Protein AF-A0A962BRZ6-F1 (afdb_monomer)

Nearest PDB structures (foldseek):
  2z8z-assembly1_A  TM=4.823E-01  e=1.135E-03  Pseudomonas sp. MIS38
  5cxl-assembly2_B  TM=6.092E-01  e=7.611E-03  Bordetella pertussis Tohama I
  2zj7-assembly1_A  TM=5.134E-01  e=6.196E-03  Pseudomonas sp. MIS38
  2zj6-assembly1_A  TM=4.909E-01  e=6.867E-03  Pseudomonas sp. MIS38
  2ml1-assembly1_A  TM=5.377E-01  e=6.867E-03  Azotobacter vinelandii

Structure (mmCIF, N/CA/C/O backbone):
data_AF-A0A962BRZ6-F1
#
_entry.id   AF-A0A962BRZ6-F1
#
loop_
_atom_site.group_PDB
_atom_site.id
_atom_site.type_symbol
_atom_site.label_atom_id
_atom_site.label_alt_id
_atom_site.label_comp_id
_atom_site.label_asym_id
_atom_site.label_entity_id
_atom_site.label_seq_id
_atom_site.pdbx_PDB_ins_code
_atom_site.Cartn_x
_atom_site.Cartn_y
_atom_site.Cartn_z
_atom_site.occupancy
_atom_site.B_iso_or_equiv
_atom_site.auth_seq_id
_atom_site.auth_comp_id
_atom_site.auth_asym_id
_atom_site.auth_atom_id
_atom_site.pdbx_PDB_model_num
ATOM 1 N N . TRP A 1 1 ? -6.738 19.334 -62.757 1.00 37.03 1 TRP A N 1
ATOM 2 C CA . TRP A 1 1 ? -5.433 18.976 -62.185 1.00 37.03 1 TRP A CA 1
ATOM 3 C C . TRP A 1 1 ? -5.361 17.462 -62.214 1.00 37.03 1 TRP A C 1
ATOM 5 O O . TRP A 1 1 ? -6.095 16.833 -61.470 1.00 37.03 1 TRP A O 1
ATOM 15 N N . HIS A 1 2 ? -4.621 16.884 -63.163 1.00 38.66 2 HIS A N 1
ATOM 16 C CA . HIS A 1 2 ? -4.354 15.444 -63.160 1.00 38.66 2 HIS A CA 1
ATOM 17 C C . HIS A 1 2 ? -3.246 15.223 -62.131 1.00 38.66 2 HIS A C 1
ATOM 19 O O . HIS A 1 2 ? -2.104 15.585 -62.396 1.00 38.66 2 HIS A O 1
ATOM 25 N N . MET A 1 3 ? -3.592 14.730 -60.942 1.00 37.34 3 MET A N 1
ATOM 26 C CA . MET A 1 3 ? -2.583 14.156 -60.055 1.00 37.34 3 MET A CA 1
ATOM 27 C C . MET A 1 3 ? -2.082 12.890 -60.739 1.00 37.34 3 MET A C 1
ATOM 29 O O . MET A 1 3 ? -2.870 12.000 -61.057 1.00 37.34 3 MET A O 1
ATOM 33 N N . ASN A 1 4 ? -0.794 12.862 -61.060 1.00 41.12 4 ASN A N 1
ATOM 34 C CA . ASN A 1 4 ? -0.162 11.727 -61.702 1.00 41.12 4 ASN A CA 1
ATOM 35 C C . ASN A 1 4 ? 0.026 10.656 -60.622 1.00 41.12 4 ASN A C 1
ATOM 37 O O . ASN A 1 4 ? 1.022 10.648 -59.910 1.00 41.12 4 ASN A O 1
ATOM 41 N N . VAL A 1 5 ? -0.990 9.810 -60.446 1.00 43.97 5 VAL A N 1
ATOM 42 C CA . VAL A 1 5 ? -1.065 8.803 -59.370 1.00 43.97 5 VAL A CA 1
ATOM 43 C C . VAL A 1 5 ? 0.176 7.894 -59.356 1.00 43.97 5 VAL A C 1
ATOM 45 O O . VAL A 1 5 ? 0.598 7.443 -58.300 1.00 43.97 5 VAL A O 1
ATOM 48 N N . GLY A 1 6 ? 0.820 7.690 -60.512 1.00 47.75 6 GLY A N 1
ATOM 49 C CA . GLY A 1 6 ? 2.064 6.924 -60.622 1.00 47.75 6 GLY A CA 1
ATOM 50 C C . GLY A 1 6 ? 3.287 7.576 -59.964 1.00 47.75 6 GLY A C 1
ATOM 51 O O . GLY A 1 6 ? 4.123 6.853 -59.429 1.00 47.75 6 GLY A O 1
ATOM 52 N N . ASP A 1 7 ? 3.388 8.909 -59.948 1.00 49.47 7 ASP A N 1
ATOM 53 C CA . ASP A 1 7 ? 4.523 9.602 -59.316 1.00 49.47 7 ASP A CA 1
ATOM 54 C C . ASP A 1 7 ? 4.403 9.553 -57.783 1.00 49.47 7 ASP A C 1
ATOM 56 O O . ASP A 1 7 ? 5.404 9.392 -57.088 1.00 49.47 7 ASP A O 1
ATOM 60 N N . ASP A 1 8 ? 3.170 9.608 -57.269 1.00 51.34 8 ASP A N 1
ATOM 61 C CA . ASP A 1 8 ? 2.853 9.524 -55.836 1.00 51.34 8 ASP A CA 1
ATOM 62 C C . ASP A 1 8 ? 3.077 8.097 -55.298 1.00 51.34 8 ASP A C 1
ATOM 64 O O . ASP A 1 8 ? 3.731 7.902 -54.276 1.00 51.34 8 ASP A O 1
ATOM 68 N N . ILE A 1 9 ? 2.657 7.075 -56.058 1.00 51.34 9 ILE A N 1
ATOM 69 C CA . ILE A 1 9 ? 2.950 5.662 -55.753 1.00 51.34 9 ILE A CA 1
ATOM 70 C C . ILE A 1 9 ? 4.462 5.395 -55.783 1.00 51.34 9 ILE A C 1
ATOM 72 O O . ILE A 1 9 ? 4.989 4.707 -54.913 1.00 51.34 9 ILE A O 1
ATOM 76 N N . THR A 1 10 ? 5.187 5.957 -56.754 1.00 56.81 10 THR A N 1
ATOM 77 C CA . THR A 1 10 ? 6.644 5.765 -56.860 1.00 56.81 10 THR A CA 1
ATOM 78 C C . THR A 1 10 ? 7.391 6.433 -55.703 1.00 56.81 10 THR A C 1
ATOM 80 O O . THR A 1 10 ? 8.333 5.849 -55.161 1.00 56.81 10 THR A O 1
ATOM 83 N N . ALA A 1 11 ? 6.961 7.625 -55.279 1.00 54.16 11 ALA A N 1
ATOM 84 C CA . ALA A 1 11 ? 7.522 8.302 -54.112 1.00 54.16 11 ALA A CA 1
ATOM 85 C C . ALA A 1 11 ? 7.231 7.532 -52.812 1.00 54.16 11 ALA A C 1
ATOM 87 O O . ALA A 1 11 ? 8.120 7.378 -51.977 1.00 54.16 11 ALA A O 1
ATOM 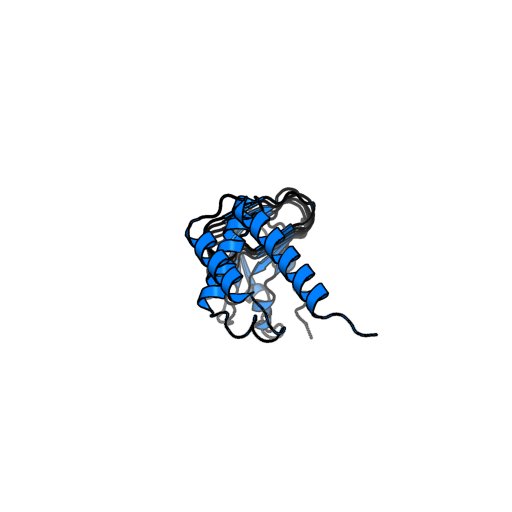88 N N . HIS A 1 12 ? 6.020 6.986 -52.671 1.00 52.78 12 HIS A N 1
ATOM 89 C CA . HIS A 1 12 ? 5.625 6.188 -51.511 1.00 52.78 12 HIS A CA 1
ATOM 90 C C . HIS A 1 12 ? 6.392 4.858 -51.428 1.00 52.78 12 HIS A C 1
ATOM 92 O O . HIS A 1 12 ? 6.906 4.505 -50.369 1.00 52.78 12 HIS A O 1
ATOM 98 N N . ASN A 1 13 ? 6.563 4.166 -52.558 1.00 51.00 13 ASN A N 1
ATOM 99 C CA . ASN A 1 13 ? 7.349 2.932 -52.630 1.00 51.00 13 ASN A CA 1
ATOM 100 C C . ASN A 1 13 ? 8.831 3.176 -52.314 1.00 51.00 13 ASN A C 1
ATOM 102 O O . ASN A 1 13 ? 9.466 2.344 -51.672 1.00 51.00 13 ASN A O 1
ATOM 106 N N . THR A 1 14 ? 9.369 4.334 -52.713 1.00 60.38 14 THR A N 1
ATOM 107 C CA . THR A 1 14 ? 10.727 4.753 -52.330 1.00 60.38 14 THR A CA 1
ATOM 108 C C . THR A 1 14 ? 10.831 4.968 -50.817 1.00 60.38 14 THR A C 1
ATOM 110 O O . THR A 1 14 ? 11.734 4.426 -50.196 1.00 60.38 14 THR A O 1
ATOM 113 N N . ALA A 1 15 ? 9.873 5.665 -50.196 1.00 52.97 15 ALA A N 1
ATOM 114 C CA . ALA A 1 15 ? 9.887 5.908 -48.749 1.00 52.97 15 ALA A CA 1
ATOM 115 C C . ALA A 1 15 ? 9.772 4.617 -47.914 1.00 52.97 15 ALA A C 1
ATOM 117 O O . ALA A 1 15 ? 10.415 4.492 -46.874 1.00 52.97 15 ALA A O 1
ATOM 118 N N . ILE A 1 16 ? 8.983 3.642 -48.379 1.00 52.91 16 ILE A N 1
ATOM 119 C CA . ILE A 1 16 ? 8.897 2.312 -47.757 1.00 52.91 16 ILE A CA 1
ATOM 120 C C . ILE A 1 16 ? 10.221 1.560 -47.922 1.00 52.91 16 ILE A C 1
ATOM 122 O O . ILE A 1 16 ? 10.700 0.966 -46.962 1.00 52.91 16 ILE A O 1
ATOM 126 N N . SER A 1 17 ? 10.835 1.607 -49.108 1.00 56.22 17 SER A N 1
ATOM 127 C CA . SER A 1 17 ? 12.150 1.000 -49.342 1.00 56.22 17 SER A CA 1
ATOM 128 C C . SER A 1 17 ? 13.214 1.582 -48.408 1.00 56.22 17 SER A C 1
ATOM 130 O O . SER A 1 17 ? 13.954 0.817 -47.796 1.00 56.22 17 SER A O 1
ATOM 132 N N . ASP A 1 18 ? 13.243 2.907 -48.241 1.00 56.78 18 ASP A N 1
ATOM 133 C CA . ASP A 1 18 ? 14.185 3.598 -47.355 1.00 56.78 18 ASP A CA 1
ATOM 134 C C . ASP A 1 18 ? 13.953 3.216 -45.879 1.00 56.78 18 ASP A C 1
ATOM 136 O O . ASP A 1 18 ? 14.902 2.974 -45.135 1.00 56.78 18 ASP A O 1
ATOM 140 N N . PHE A 1 19 ? 12.692 3.102 -45.443 1.00 53.06 19 PHE A N 1
ATOM 141 C CA . PHE A 1 19 ? 12.348 2.668 -44.082 1.00 53.06 19 PHE A CA 1
ATOM 142 C C . PHE A 1 19 ? 12.757 1.210 -43.810 1.00 53.06 19 PHE A C 1
ATOM 144 O O . PHE A 1 19 ? 13.306 0.901 -42.751 1.00 53.06 19 PHE A O 1
ATOM 151 N N . MET A 1 20 ? 12.554 0.317 -44.782 1.00 52.94 20 MET A N 1
ATOM 152 C CA . MET A 1 20 ? 12.958 -1.090 -44.681 1.00 52.94 20 MET A CA 1
ATOM 153 C C . MET A 1 20 ? 14.484 -1.257 -44.718 1.00 52.94 20 MET A C 1
ATOM 155 O O . MET A 1 20 ? 15.021 -2.119 -44.024 1.00 52.94 20 MET A O 1
ATOM 159 N N . GLU A 1 21 ? 15.198 -0.410 -45.465 1.00 59.88 21 GLU A N 1
ATOM 160 C CA . GLU A 1 21 ? 16.665 -0.374 -45.475 1.00 59.88 21 GLU A CA 1
ATOM 161 C C . GLU A 1 21 ? 17.219 0.027 -44.097 1.00 59.88 21 GLU A C 1
ATOM 163 O O . GLU A 1 21 ? 18.118 -0.639 -43.577 1.00 59.88 21 GLU A O 1
ATOM 168 N N . VAL A 1 22 ? 16.624 1.038 -43.451 1.00 55.00 22 VAL A N 1
ATOM 169 C CA . VAL A 1 22 ? 16.987 1.468 -42.086 1.00 55.00 22 VAL A CA 1
ATOM 170 C C . VAL A 1 22 ? 16.773 0.354 -41.055 1.00 55.00 22 VAL A C 1
ATOM 172 O O . VAL A 1 22 ? 17.623 0.158 -40.180 1.00 55.00 22 VAL A O 1
ATOM 175 N N . LEU A 1 23 ? 15.678 -0.402 -41.175 1.00 50.62 23 LEU A N 1
ATOM 176 C CA . LEU A 1 23 ? 15.401 -1.548 -40.305 1.00 50.62 23 LEU A CA 1
ATOM 177 C C . LEU A 1 23 ? 16.386 -2.700 -40.544 1.00 50.62 23 LEU A C 1
ATOM 179 O O . LEU A 1 23 ? 16.897 -3.259 -39.581 1.00 50.62 23 LEU A O 1
ATOM 183 N N . SER A 1 24 ? 16.736 -2.993 -41.801 1.00 52.44 24 SER A N 1
ATOM 184 C CA . SER A 1 24 ? 17.708 -4.044 -42.155 1.00 52.44 24 SER A CA 1
ATOM 185 C C . SER A 1 24 ? 19.155 -3.751 -41.724 1.00 52.44 24 SER A C 1
ATOM 187 O O . SER A 1 24 ? 19.978 -4.662 -41.654 1.00 52.44 24 SER A O 1
ATOM 189 N N . GLY A 1 25 ? 19.477 -2.478 -41.457 1.00 48.00 25 GLY A N 1
ATOM 190 C CA . GLY A 1 25 ? 20.792 -2.028 -40.992 1.00 48.00 25 GLY A CA 1
ATOM 191 C C . GLY A 1 25 ? 21.006 -2.134 -39.477 1.00 48.00 25 GLY A C 1
ATOM 192 O O . GLY A 1 25 ? 22.148 -2.039 -39.024 1.00 48.00 25 GLY A O 1
ATOM 193 N N . HIS A 1 26 ? 19.938 -2.339 -38.702 1.00 49.69 26 HIS A N 1
ATOM 194 C CA . HIS A 1 26 ? 20.021 -2.753 -37.298 1.00 49.69 26 HIS A CA 1
ATOM 195 C C . HIS A 1 26 ? 20.145 -4.284 -37.255 1.00 49.69 26 HIS A C 1
ATOM 197 O O . HIS A 1 26 ? 19.789 -4.941 -38.225 1.00 49.69 26 HIS A O 1
ATOM 203 N N . VAL A 1 27 ? 20.730 -4.887 -36.215 1.00 45.88 27 VAL A N 1
ATOM 204 C CA . VAL A 1 27 ? 20.988 -6.344 -36.199 1.00 45.88 27 VAL A CA 1
ATOM 205 C C . VAL A 1 27 ? 19.660 -7.102 -36.100 1.00 45.88 27 VAL A C 1
ATOM 207 O O . VAL A 1 27 ? 19.165 -7.390 -35.018 1.00 45.88 27 VAL A O 1
ATOM 210 N N . VAL A 1 28 ? 19.071 -7.394 -37.256 1.00 48.22 28 VAL A N 1
ATOM 211 C CA . VAL A 1 28 ? 17.798 -8.097 -37.400 1.00 48.22 28 VAL A CA 1
ATOM 212 C C . VAL A 1 28 ? 18.037 -9.599 -37.239 1.00 48.22 28 VAL A C 1
ATOM 214 O O . VAL A 1 28 ? 18.911 -10.170 -37.894 1.00 48.22 28 VAL A O 1
ATOM 217 N N . THR A 1 29 ? 17.271 -10.265 -36.376 1.00 55.72 29 THR A N 1
ATOM 218 C CA . THR A 1 29 ? 17.279 -11.733 -36.280 1.00 55.72 29 THR A CA 1
ATOM 219 C C . THR A 1 29 ? 16.656 -12.357 -37.539 1.00 55.72 29 THR A C 1
ATOM 221 O O . THR A 1 29 ? 15.829 -11.736 -38.207 1.00 55.72 29 THR A O 1
ATOM 224 N N . GLU A 1 30 ? 17.005 -13.605 -37.875 1.00 50.81 30 GLU A N 1
ATOM 225 C CA . GLU A 1 30 ? 16.501 -14.282 -39.092 1.00 50.81 30 GLU A CA 1
ATOM 226 C C . GLU A 1 30 ? 14.955 -14.341 -39.168 1.00 50.81 30 GLU A C 1
ATOM 228 O O . GLU A 1 30 ? 14.380 -14.369 -40.257 1.00 50.81 30 GLU A O 1
ATOM 233 N N . ALA A 1 31 ? 14.264 -14.319 -38.021 1.00 44.78 31 ALA A N 1
ATOM 234 C CA . ALA A 1 31 ? 12.801 -14.327 -37.939 1.00 44.78 31 ALA A CA 1
ATOM 235 C C . ALA A 1 31 ? 12.167 -12.965 -38.281 1.00 44.78 31 ALA A C 1
ATOM 237 O O . ALA A 1 31 ? 11.118 -12.910 -38.934 1.00 44.78 31 ALA A O 1
ATOM 238 N N . LEU A 1 32 ? 12.816 -11.867 -37.882 1.00 51.44 32 LEU A N 1
ATOM 239 C CA . LEU A 1 32 ? 12.379 -10.517 -38.225 1.00 51.44 32 LEU A CA 1
ATOM 240 C C . LEU A 1 32 ? 12.722 -10.196 -39.693 1.00 51.44 32 LEU A C 1
ATOM 242 O O . LEU A 1 32 ? 11.898 -9.595 -40.375 1.00 51.44 32 LEU A O 1
ATOM 246 N N . ASP A 1 33 ? 13.830 -10.716 -40.237 1.00 58.28 33 ASP A N 1
ATOM 247 C CA . ASP A 1 33 ? 14.151 -10.620 -41.674 1.00 58.28 33 ASP A CA 1
ATOM 248 C C . ASP A 1 33 ? 13.093 -11.327 -42.546 1.00 58.28 33 ASP A C 1
ATOM 250 O O . ASP A 1 33 ? 12.572 -10.748 -43.499 1.00 58.28 33 ASP A O 1
ATOM 254 N N . ALA A 1 34 ? 12.664 -12.538 -42.174 1.00 55.94 34 ALA A N 1
ATOM 255 C CA . ALA A 1 34 ? 11.596 -13.246 -42.886 1.00 55.94 34 ALA A CA 1
ATOM 256 C C . ALA A 1 34 ? 10.240 -12.513 -42.813 1.00 55.94 34 ALA A C 1
ATOM 258 O O . ALA A 1 34 ? 9.496 -12.459 -43.799 1.00 55.94 34 ALA A O 1
ATOM 259 N N . SER A 1 35 ? 9.929 -11.914 -41.661 1.00 52.47 35 SER A N 1
ATOM 260 C CA . SER A 1 35 ? 8.697 -11.144 -41.454 1.00 52.47 35 SER A CA 1
ATOM 261 C C . SER A 1 35 ? 8.712 -9.839 -42.257 1.00 52.47 35 SER A C 1
ATOM 263 O O . SER A 1 35 ? 7.741 -9.542 -42.954 1.00 52.47 35 SER A O 1
ATOM 265 N N . LEU A 1 36 ? 9.838 -9.120 -42.275 1.00 55.75 36 LEU A N 1
ATOM 266 C CA . LEU A 1 36 ? 10.053 -7.916 -43.083 1.00 55.75 36 LEU A CA 1
ATOM 267 C C . LEU A 1 36 ? 10.023 -8.218 -44.589 1.00 55.75 36 LEU A C 1
ATOM 269 O O . LEU A 1 36 ? 9.425 -7.464 -45.358 1.00 55.75 36 LEU A O 1
ATOM 273 N N . GLN A 1 37 ? 10.591 -9.346 -45.023 1.00 60.69 37 GLN A N 1
ATOM 274 C CA . GLN A 1 37 ? 10.491 -9.811 -46.410 1.00 60.69 37 GLN A CA 1
ATOM 275 C C . GLN A 1 37 ? 9.044 -10.145 -46.797 1.00 60.69 37 GLN A C 1
ATOM 277 O O . GLN A 1 37 ? 8.612 -9.824 -47.903 1.00 60.69 37 GLN A O 1
ATOM 282 N N . SER A 1 38 ? 8.263 -10.730 -45.885 1.00 55.50 38 SER A N 1
ATOM 283 C CA . SER A 1 38 ? 6.836 -10.980 -46.122 1.00 55.50 38 SER A CA 1
ATOM 284 C C . SER A 1 38 ? 6.024 -9.679 -46.212 1.00 55.50 38 SER A C 1
ATOM 286 O O . SER A 1 38 ? 5.134 -9.561 -47.058 1.00 55.50 38 SER A O 1
ATOM 288 N N . LEU A 1 39 ? 6.392 -8.673 -45.411 1.00 50.59 39 LEU A N 1
ATOM 289 C CA . LEU A 1 39 ? 5.780 -7.346 -45.406 1.00 50.59 39 LEU A CA 1
ATOM 290 C C . LEU A 1 39 ? 6.105 -6.569 -46.694 1.00 50.59 39 LEU A C 1
ATOM 292 O O . LEU A 1 39 ? 5.224 -5.925 -47.263 1.00 50.59 39 LEU A O 1
ATOM 296 N N . SER A 1 40 ? 7.340 -6.681 -47.202 1.00 53.78 40 SER A N 1
ATOM 297 C CA . SER A 1 40 ? 7.757 -6.058 -48.470 1.00 53.78 40 SER A CA 1
ATOM 298 C C . SER A 1 40 ? 7.108 -6.716 -49.692 1.00 53.78 40 SER A C 1
ATOM 300 O O . SER A 1 40 ? 6.781 -6.046 -50.670 1.00 53.78 40 SER A O 1
ATOM 302 N N . MET A 1 41 ? 6.849 -8.026 -49.633 1.00 54.22 41 MET A N 1
ATOM 303 C CA . MET A 1 41 ? 6.089 -8.724 -50.671 1.00 54.22 41 MET A CA 1
ATOM 304 C C . MET A 1 41 ? 4.609 -8.331 -50.675 1.00 54.22 41 MET A C 1
ATOM 306 O O . MET A 1 41 ? 3.997 -8.297 -51.744 1.00 54.22 41 MET A O 1
ATOM 310 N N . ALA A 1 42 ? 4.044 -8.013 -49.507 1.00 48.94 42 ALA A N 1
ATOM 311 C CA . ALA A 1 42 ? 2.666 -7.555 -49.375 1.00 48.94 42 ALA A CA 1
ATOM 312 C C . ALA A 1 42 ? 2.467 -6.096 -49.828 1.00 48.94 42 ALA A C 1
ATOM 314 O O . ALA A 1 42 ? 1.370 -5.760 -50.255 1.00 48.94 42 ALA A O 1
ATOM 315 N N . SER A 1 43 ? 3.495 -5.238 -49.789 1.00 46.88 43 SER A N 1
ATOM 316 C CA . SER A 1 43 ? 3.386 -3.790 -50.052 1.00 46.88 43 SER A CA 1
ATOM 317 C C . SER A 1 43 ? 3.538 -3.353 -51.520 1.00 46.88 43 SER A C 1
ATOM 319 O O . SER A 1 43 ? 3.454 -2.160 -51.816 1.00 46.88 43 SER A O 1
ATOM 321 N N . ASN A 1 44 ? 3.661 -4.284 -52.474 1.00 47.75 44 ASN A N 1
ATOM 322 C CA . ASN A 1 44 ? 3.588 -3.981 -53.911 1.00 47.75 44 ASN A CA 1
ATOM 323 C C . ASN A 1 44 ? 2.140 -3.645 -54.324 1.00 47.75 44 ASN A C 1
ATOM 325 O O . ASN A 1 44 ? 1.389 -4.512 -54.772 1.00 47.75 44 ASN A O 1
ATOM 329 N N . PHE A 1 45 ? 1.734 -2.387 -54.143 1.00 50.88 45 PHE A N 1
ATOM 330 C CA . PHE A 1 45 ? 0.335 -1.964 -54.216 1.00 50.88 45 PHE A CA 1
ATOM 331 C C . PHE A 1 45 ? -0.113 -1.372 -55.558 1.00 50.88 45 PHE A C 1
ATOM 333 O O . PHE A 1 45 ? 0.349 -0.309 -55.969 1.00 50.88 45 PHE A O 1
ATOM 340 N N . GLU A 1 46 ? -1.150 -1.973 -56.151 1.00 50.03 46 GLU A N 1
ATOM 341 C CA . GLU A 1 46 ? -2.230 -1.218 -56.797 1.00 50.03 46 GLU A CA 1
ATOM 342 C C . GLU A 1 46 ? -3.372 -1.033 -55.776 1.00 50.03 46 GLU A C 1
ATOM 344 O O . GLU A 1 46 ? -4.171 -1.939 -55.564 1.00 50.03 46 GLU A O 1
ATOM 349 N N . GLY A 1 47 ? -3.468 0.154 -55.159 1.00 44.03 47 GLY A N 1
ATOM 350 C CA . GLY A 1 47 ? -4.674 0.631 -54.458 1.00 44.03 47 GLY A CA 1
ATOM 351 C C . GLY A 1 47 ? -4.779 0.295 -52.963 1.00 44.03 47 GLY A C 1
ATOM 352 O O . GLY A 1 47 ? -4.855 -0.863 -52.593 1.00 44.03 47 GLY A O 1
ATOM 353 N N . ILE A 1 48 ? -4.844 1.344 -52.131 1.00 45.31 48 ILE A N 1
ATOM 354 C CA . ILE A 1 48 ? -4.772 1.471 -50.648 1.00 45.31 48 ILE A CA 1
ATOM 355 C C . ILE A 1 48 ? -5.585 0.458 -49.789 1.00 45.31 48 ILE A C 1
ATOM 357 O O . ILE A 1 48 ? -5.438 0.430 -48.572 1.00 45.31 48 ILE A O 1
ATOM 361 N N . ASP A 1 49 ? -6.386 -0.429 -50.375 1.00 44.97 49 ASP A N 1
ATOM 362 C CA . ASP A 1 49 ? -7.416 -1.214 -49.673 1.00 44.97 49 ASP A CA 1
ATOM 363 C C . ASP A 1 49 ? -7.000 -2.641 -49.236 1.00 44.97 49 ASP A C 1
ATOM 365 O O . ASP A 1 49 ? -7.827 -3.404 -48.750 1.00 44.97 49 ASP A O 1
ATOM 369 N N . ALA A 1 50 ? -5.733 -3.044 -49.396 1.00 43.00 50 ALA A N 1
ATOM 370 C CA . ALA A 1 50 ? -5.298 -4.434 -49.169 1.00 43.00 50 ALA A CA 1
ATOM 371 C C . ALA A 1 50 ? -4.294 -4.660 -48.007 1.00 43.00 50 ALA A C 1
ATOM 373 O O . ALA A 1 50 ? -3.915 -5.805 -47.769 1.00 43.00 50 ALA A O 1
ATOM 374 N N . ILE A 1 51 ? -3.825 -3.622 -47.290 1.00 48.59 51 ILE A N 1
ATOM 375 C CA . ILE A 1 51 ? -2.768 -3.800 -46.260 1.00 48.59 51 ILE A CA 1
ATOM 376 C C . ILE A 1 51 ? -3.321 -4.151 -44.877 1.00 48.59 51 ILE A C 1
ATOM 378 O O . ILE A 1 51 ? -2.590 -4.696 -44.062 1.00 48.59 51 ILE A O 1
ATOM 382 N N . ILE A 1 52 ? -4.613 -3.952 -44.607 1.00 47.97 52 ILE A N 1
ATOM 383 C CA . ILE A 1 52 ? -5.156 -4.208 -43.259 1.00 47.97 52 ILE A CA 1
ATOM 384 C C . ILE A 1 52 ? -6.007 -5.493 -43.200 1.00 47.97 52 ILE A C 1
ATOM 386 O O . ILE A 1 52 ? -6.235 -6.030 -42.122 1.00 47.97 52 ILE A O 1
ATOM 390 N N . SER A 1 53 ? -6.424 -6.073 -44.335 1.00 43.62 53 SER A N 1
ATOM 391 C CA . SER A 1 53 ? -7.320 -7.246 -44.333 1.00 43.62 53 SER A CA 1
ATOM 392 C C . SER A 1 53 ? -6.627 -8.610 -44.197 1.00 43.62 53 SER A C 1
ATOM 394 O O . SER A 1 53 ? -7.322 -9.611 -44.048 1.00 43.62 53 SER A O 1
ATOM 396 N N . ASN A 1 54 ? -5.293 -8.675 -44.297 1.00 49.06 54 ASN A N 1
ATOM 397 C CA . ASN A 1 54 ? -4.527 -9.932 -44.342 1.00 49.06 54 ASN A CA 1
ATOM 398 C C . ASN A 1 54 ? -3.485 -10.076 -43.225 1.00 49.06 54 ASN A C 1
ATOM 400 O O . ASN A 1 54 ? -2.710 -11.030 -43.254 1.00 49.06 54 ASN A O 1
ATOM 404 N N . ILE A 1 55 ? -3.450 -9.163 -42.250 1.00 52.12 55 ILE A N 1
ATOM 405 C CA . ILE A 1 55 ? -2.612 -9.367 -41.069 1.00 52.12 55 ILE A CA 1
ATOM 406 C C . ILE A 1 55 ? -3.360 -10.338 -40.156 1.00 52.12 55 ILE A C 1
ATOM 408 O O . ILE A 1 55 ? -4.378 -9.999 -39.555 1.00 52.12 55 ILE A O 1
ATOM 412 N N . SER A 1 56 ? -2.900 -11.587 -40.122 1.00 57.25 56 SER A N 1
ATOM 413 C CA . SER A 1 56 ? -3.417 -12.577 -39.177 1.00 57.25 56 SER A CA 1
ATOM 414 C C . SER A 1 56 ? -3.060 -12.174 -37.746 1.00 57.25 56 SER A C 1
ATOM 416 O O . SER A 1 56 ? -2.064 -11.490 -37.522 1.00 57.25 56 SER A O 1
ATOM 418 N N . THR A 1 57 ? -3.836 -12.631 -36.764 1.00 53.16 57 THR A N 1
ATOM 419 C CA . THR A 1 57 ? -3.534 -12.413 -35.339 1.00 53.16 57 THR A CA 1
ATOM 420 C C . THR A 1 57 ? -2.103 -12.828 -34.993 1.00 53.16 57 THR A C 1
ATOM 422 O O . THR A 1 57 ? -1.387 -12.059 -34.379 1.00 53.16 57 THR A O 1
ATOM 425 N N . VAL A 1 58 ? -1.617 -13.940 -35.552 1.00 49.25 58 VAL A N 1
ATOM 426 C CA . VAL A 1 58 ? -0.230 -14.412 -35.383 1.00 49.25 58 VAL A CA 1
ATOM 427 C C . VAL A 1 58 ? 0.814 -13.406 -35.890 1.00 49.25 58 VAL A C 1
ATOM 429 O O . VAL A 1 58 ? 1.892 -13.291 -35.319 1.00 49.25 58 VAL A O 1
ATOM 432 N N . GLN A 1 59 ? 0.520 -12.675 -36.970 1.00 51.19 59 GLN A N 1
ATOM 433 C CA . GLN A 1 59 ? 1.419 -11.643 -37.499 1.00 51.19 59 GLN A CA 1
ATOM 434 C C . GLN A 1 59 ? 1.370 -10.357 -36.667 1.00 51.19 59 GLN A C 1
ATOM 436 O O . GLN A 1 59 ? 2.393 -9.688 -36.559 1.00 51.19 59 GLN A O 1
ATOM 441 N N . MET A 1 60 ? 0.221 -10.029 -36.066 1.00 53.09 60 MET A N 1
ATOM 442 C CA . MET A 1 60 ? 0.117 -8.938 -35.089 1.00 53.09 60 MET A CA 1
ATOM 443 C C . MET A 1 60 ? 0.872 -9.271 -33.799 1.00 53.09 60 MET A C 1
ATOM 445 O O . MET A 1 60 ? 1.629 -8.434 -33.322 1.00 53.09 60 MET A O 1
ATOM 449 N N . ASP A 1 61 ? 0.732 -10.497 -33.291 1.00 53.25 61 ASP A N 1
ATOM 450 C CA . ASP A 1 61 ? 1.419 -10.964 -32.082 1.00 53.25 61 ASP A CA 1
ATOM 451 C C . ASP A 1 61 ? 2.942 -10.968 -32.290 1.00 53.25 61 ASP A C 1
ATOM 453 O O . ASP A 1 61 ? 3.696 -10.488 -31.449 1.00 53.25 61 ASP A O 1
ATOM 457 N N . ALA A 1 62 ? 3.404 -11.427 -33.460 1.00 54.12 62 ALA A N 1
ATOM 458 C CA . ALA A 1 62 ? 4.820 -11.389 -33.819 1.00 54.12 62 ALA A CA 1
ATOM 459 C C . ALA A 1 62 ? 5.359 -9.953 -33.939 1.00 54.12 62 ALA A C 1
ATOM 461 O O . ALA A 1 62 ? 6.472 -9.688 -33.494 1.00 54.12 62 ALA A O 1
ATOM 462 N N . LEU A 1 63 ? 4.578 -9.025 -34.509 1.00 56.22 63 LEU A N 1
ATOM 463 C CA . LEU A 1 63 ? 4.938 -7.604 -34.578 1.00 56.22 63 LEU A CA 1
ATOM 464 C C . LEU A 1 63 ? 5.014 -6.969 -33.182 1.00 56.22 63 LEU A C 1
ATOM 466 O O . LEU A 1 63 ? 5.955 -6.217 -32.930 1.00 56.22 63 LEU A O 1
ATOM 470 N N . SER A 1 64 ? 4.081 -7.297 -32.282 1.00 58.25 64 SER A N 1
ATOM 471 C CA . SER A 1 64 ? 4.093 -6.835 -30.885 1.00 58.25 64 SER A CA 1
ATOM 472 C C . SER A 1 64 ? 5.358 -7.300 -30.170 1.00 58.25 64 SER A C 1
ATOM 474 O O . SER A 1 64 ? 6.139 -6.469 -29.713 1.00 58.25 64 SER A O 1
ATOM 476 N N . LEU A 1 65 ? 5.635 -8.606 -30.222 1.00 58.78 65 LEU A N 1
ATOM 477 C CA . LEU A 1 65 ? 6.802 -9.215 -29.586 1.00 58.78 65 LEU A CA 1
ATOM 478 C C . LEU A 1 65 ? 8.120 -8.633 -30.125 1.00 58.78 65 LEU A C 1
ATOM 480 O O . LEU A 1 65 ? 9.024 -8.300 -29.368 1.00 58.78 65 LEU A O 1
ATOM 484 N N . THR A 1 66 ? 8.219 -8.417 -31.443 1.00 61.62 66 THR A N 1
ATOM 485 C CA . THR A 1 66 ? 9.414 -7.780 -32.029 1.00 61.62 66 THR A CA 1
ATOM 486 C C . THR A 1 66 ? 9.551 -6.303 -31.669 1.00 61.62 66 THR A C 1
ATOM 488 O O . THR A 1 66 ? 10.667 -5.798 -31.616 1.00 61.62 66 THR A O 1
ATOM 491 N N . THR A 1 67 ? 8.447 -5.599 -31.416 1.00 57.25 67 THR A N 1
ATOM 492 C CA . THR A 1 67 ? 8.490 -4.192 -30.998 1.00 57.25 67 THR A CA 1
ATOM 493 C C . THR A 1 67 ? 8.965 -4.079 -29.552 1.00 57.25 67 THR A C 1
ATOM 495 O O . THR A 1 67 ? 9.777 -3.206 -29.255 1.00 57.25 67 THR A O 1
ATOM 498 N N . GLU A 1 68 ? 8.525 -4.987 -28.680 1.00 58.41 68 GLU A N 1
ATOM 499 C CA . GLU A 1 68 ? 9.001 -5.103 -27.298 1.00 58.41 68 GLU A CA 1
ATOM 500 C C . GLU A 1 68 ? 10.501 -5.415 -27.248 1.00 58.41 68 GLU A C 1
ATOM 502 O O . GLU A 1 68 ? 11.254 -4.671 -26.619 1.00 58.41 68 GLU A O 1
ATOM 507 N N . ASP A 1 69 ? 10.959 -6.414 -28.011 1.00 60.78 69 ASP A N 1
ATOM 508 C CA . ASP A 1 69 ? 12.382 -6.762 -28.120 1.00 60.78 69 ASP A CA 1
ATOM 509 C C . ASP A 1 69 ? 13.230 -5.583 -28.638 1.00 60.78 69 ASP A C 1
ATOM 511 O O . ASP A 1 69 ? 14.315 -5.302 -28.124 1.00 60.78 69 ASP A O 1
ATOM 515 N N . MET A 1 70 ? 12.737 -4.859 -29.652 1.00 56.16 70 MET A N 1
ATOM 516 C CA . MET A 1 70 ? 13.426 -3.692 -30.216 1.00 56.16 70 MET A CA 1
ATOM 517 C C . MET A 1 70 ? 13.489 -2.512 -29.240 1.00 56.16 70 MET A C 1
ATOM 519 O O . MET A 1 70 ? 14.466 -1.760 -29.252 1.00 56.16 70 MET A O 1
ATOM 523 N N . LEU A 1 71 ? 12.462 -2.320 -28.412 1.00 57.44 71 LEU A N 1
ATOM 524 C CA . LEU A 1 71 ? 12.427 -1.265 -27.401 1.00 57.44 71 LEU A CA 1
ATOM 525 C C . LEU A 1 71 ? 13.326 -1.618 -26.208 1.00 57.44 71 LEU A C 1
ATOM 527 O O . LEU A 1 71 ? 14.101 -0.763 -25.772 1.00 57.44 71 LEU A O 1
ATOM 531 N N . ALA A 1 72 ? 13.332 -2.882 -25.781 1.00 55.59 72 ALA A N 1
ATOM 532 C CA . ALA A 1 72 ? 14.255 -3.392 -24.773 1.00 55.59 72 ALA A CA 1
ATOM 533 C C . ALA A 1 72 ? 15.729 -3.241 -25.209 1.00 55.59 72 ALA A C 1
ATOM 535 O O . ALA A 1 72 ? 16.544 -2.728 -24.439 1.00 55.59 72 ALA A O 1
ATOM 536 N N . ASP A 1 73 ? 16.074 -3.589 -26.457 1.00 55.19 73 ASP A N 1
ATOM 537 C CA . ASP A 1 73 ? 17.434 -3.415 -27.009 1.00 55.19 73 ASP A CA 1
ATOM 538 C C . ASP A 1 73 ? 17.815 -1.929 -27.173 1.00 55.19 73 ASP A C 1
ATOM 540 O O . ASP A 1 73 ? 18.966 -1.536 -26.965 1.00 55.19 73 ASP A O 1
ATOM 544 N N . ALA A 1 74 ? 16.832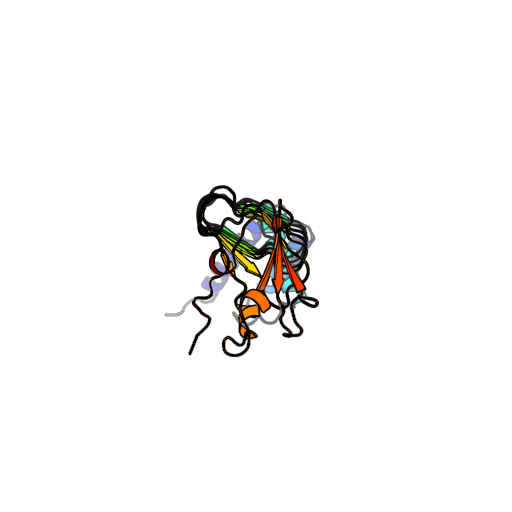 -1.063 -27.448 1.00 43.97 74 ALA A N 1
ATOM 545 C CA . ALA A 1 74 ? 17.003 0.391 -27.450 1.00 43.97 74 ALA A CA 1
ATOM 546 C C . ALA A 1 74 ? 17.157 1.002 -26.040 1.00 43.97 74 ALA A C 1
ATOM 548 O O . ALA A 1 74 ? 17.340 2.217 -25.915 1.00 43.97 74 ALA A O 1
ATOM 549 N N . GLY A 1 75 ? 17.090 0.191 -24.977 1.00 41.22 75 GLY A N 1
ATOM 550 C CA . GLY A 1 75 ? 17.154 0.644 -23.587 1.00 41.22 75 GLY A CA 1
ATOM 551 C C . GLY A 1 75 ? 15.886 1.360 -23.115 1.00 41.22 75 GLY A C 1
ATOM 552 O O . GLY A 1 75 ? 15.898 1.992 -22.057 1.00 41.22 75 GLY A O 1
ATOM 553 N N . VAL A 1 76 ? 14.797 1.276 -23.885 1.00 57.56 76 VAL A N 1
ATOM 554 C CA . VAL A 1 76 ? 13.454 1.641 -23.438 1.00 57.56 76 VAL A CA 1
ATOM 555 C C . VAL A 1 76 ? 12.955 0.458 -22.625 1.00 57.56 76 VAL A C 1
ATOM 557 O O . VAL A 1 76 ? 12.527 -0.552 -23.175 1.00 57.56 76 VAL A O 1
ATOM 560 N N . ARG A 1 77 ? 13.081 0.550 -21.302 1.00 63.78 77 ARG A N 1
ATOM 561 C CA . ARG A 1 77 ? 12.634 -0.530 -20.430 1.00 63.78 77 ARG A CA 1
ATOM 562 C C . ARG A 1 77 ? 11.108 -0.604 -20.453 1.00 63.78 77 ARG A C 1
ATOM 564 O O . ARG A 1 77 ? 10.444 0.353 -20.058 1.00 63.78 77 ARG A O 1
ATOM 571 N N . ILE A 1 78 ? 10.601 -1.725 -20.946 1.00 72.56 78 ILE A N 1
ATOM 572 C CA . ILE A 1 78 ? 9.192 -2.108 -20.948 1.00 72.56 78 ILE A CA 1
ATOM 573 C C . ILE A 1 78 ? 9.024 -3.123 -19.826 1.00 72.56 78 ILE A C 1
ATOM 575 O O . ILE A 1 78 ? 9.847 -4.028 -19.731 1.00 72.56 78 ILE A O 1
ATOM 579 N N . MET A 1 79 ? 8.016 -2.923 -18.984 1.00 83.88 79 MET A N 1
ATOM 580 C CA . MET A 1 79 ? 7.610 -3.921 -17.995 1.00 83.88 79 MET A CA 1
ATOM 581 C C . MET A 1 79 ? 6.845 -5.039 -18.711 1.00 83.88 79 MET A C 1
ATOM 583 O O . MET A 1 79 ? 6.141 -4.771 -19.689 1.00 83.88 79 MET A O 1
ATOM 587 N N . THR A 1 80 ? 7.025 -6.273 -18.271 1.00 86.62 80 THR A N 1
ATOM 588 C CA . THR A 1 80 ? 6.569 -7.506 -18.916 1.00 86.62 80 THR A CA 1
ATOM 589 C C . THR A 1 80 ? 5.823 -8.383 -17.913 1.00 86.62 80 THR A C 1
ATOM 591 O O . THR A 1 80 ? 5.779 -8.076 -16.736 1.00 86.62 80 THR A O 1
ATOM 594 N N . ASP A 1 81 ? 5.255 -9.509 -18.350 1.00 90.81 81 ASP A N 1
ATOM 595 C CA . ASP A 1 81 ? 4.635 -10.483 -17.430 1.00 90.81 81 ASP A CA 1
ATOM 596 C C . ASP A 1 81 ? 5.677 -11.340 -16.660 1.00 90.81 81 ASP A C 1
ATOM 598 O O . ASP A 1 81 ? 5.378 -12.450 -16.209 1.00 90.81 81 ASP A O 1
ATOM 602 N N . GLY A 1 82 ? 6.939 -10.913 -16.600 1.00 89.25 82 GLY A N 1
ATOM 603 C CA . GLY A 1 82 ? 7.993 -11.603 -15.867 1.00 89.25 82 GLY A CA 1
ATOM 604 C C . GLY A 1 82 ? 8.865 -10.627 -15.091 1.00 89.25 82 GLY A C 1
ATOM 605 O O . GLY A 1 82 ? 8.878 -9.445 -15.371 1.00 89.25 82 GLY A O 1
ATOM 606 N N . ASN A 1 83 ? 9.665 -11.159 -14.165 1.00 91.19 83 ASN A N 1
ATOM 607 C CA . ASN A 1 83 ? 10.429 -10.356 -13.210 1.00 91.19 83 ASN A CA 1
ATOM 608 C C . ASN A 1 83 ? 11.301 -9.269 -13.862 1.00 91.19 83 ASN A C 1
ATOM 610 O O . ASN A 1 83 ? 12.317 -9.565 -14.510 1.00 91.19 83 ASN A O 1
ATOM 614 N N . ASP A 1 84 ? 10.983 -8.025 -13.548 1.00 87.06 84 ASP A N 1
ATOM 615 C CA . ASP A 1 84 ? 11.595 -6.831 -14.087 1.00 87.06 84 ASP A CA 1
ATOM 616 C C . ASP A 1 84 ? 12.289 -5.981 -13.016 1.00 87.06 84 ASP A C 1
ATOM 618 O O . ASP A 1 84 ? 12.074 -6.067 -11.807 1.00 87.06 84 ASP A O 1
ATOM 622 N N . TYR A 1 85 ? 13.205 -5.126 -13.475 1.00 87.50 85 TYR A N 1
ATOM 623 C CA . TYR A 1 85 ? 13.888 -4.161 -12.616 1.00 87.50 85 TYR A CA 1
ATOM 624 C C . TYR A 1 85 ? 13.664 -2.754 -13.136 1.00 87.50 85 TYR A C 1
ATOM 626 O O . TYR A 1 85 ? 14.301 -2.362 -14.119 1.00 87.50 85 TYR A O 1
ATOM 634 N N . ALA A 1 86 ? 12.838 -1.972 -12.441 1.00 86.94 86 ALA A N 1
ATOM 635 C CA . ALA A 1 86 ? 12.544 -0.584 -12.735 1.00 86.94 86 ALA A CA 1
ATOM 636 C C . ALA A 1 86 ? 13.309 0.455 -11.886 1.00 86.94 86 ALA A C 1
ATOM 638 O O . ALA A 1 86 ? 13.656 0.252 -10.735 1.00 86.94 86 ALA A O 1
ATOM 639 N N . TYR A 1 87 ? 13.609 1.598 -12.499 1.00 84.38 87 TYR A N 1
ATOM 640 C CA . TYR A 1 87 ? 14.220 2.801 -11.935 1.00 84.38 87 TYR A CA 1
ATOM 641 C C . TYR A 1 87 ? 13.737 4.011 -12.740 1.00 84.38 87 TYR A C 1
ATOM 643 O O . TYR A 1 87 ? 14.043 4.093 -13.939 1.00 84.38 87 TYR A O 1
ATOM 651 N N . SER A 1 88 ? 13.001 4.921 -12.104 1.00 81.50 88 SER A N 1
ATOM 652 C CA . SER A 1 88 ? 12.583 6.192 -12.699 1.00 81.50 88 SER A CA 1
ATOM 653 C C . SER A 1 88 ? 13.722 7.214 -12.667 1.00 81.50 88 SER A C 1
ATOM 655 O O . SER A 1 88 ? 14.422 7.388 -11.668 1.00 81.50 88 SER A O 1
ATOM 657 N N . THR A 1 89 ? 13.923 7.935 -13.770 1.00 73.12 89 THR A N 1
ATOM 658 C CA . THR A 1 89 ? 14.899 9.039 -13.847 1.00 73.12 89 THR A CA 1
ATOM 659 C C . THR A 1 89 ? 14.246 10.424 -13.839 1.00 73.12 89 THR A C 1
ATOM 661 O O . THR A 1 89 ? 14.964 11.420 -13.929 1.00 73.12 89 THR A O 1
ATOM 664 N N . GLY A 1 90 ? 12.912 10.490 -13.821 1.00 69.00 90 GLY A N 1
ATOM 665 C CA . GLY A 1 90 ? 12.132 11.732 -13.829 1.00 69.00 90 GLY A CA 1
ATOM 666 C C . GLY A 1 90 ? 11.801 12.243 -12.424 1.00 69.00 90 GLY A C 1
ATOM 667 O O . GLY A 1 90 ? 12.160 11.606 -11.444 1.00 69.00 90 GLY A O 1
ATOM 668 N N . GLU A 1 91 ? 11.128 13.398 -12.351 1.00 74.62 91 GLU A N 1
ATOM 669 C CA . GLU A 1 91 ? 10.542 13.938 -11.105 1.00 74.62 91 GLU A CA 1
ATOM 670 C C . GLU A 1 91 ? 9.146 13.361 -10.796 1.00 74.62 91 GLU A C 1
ATOM 672 O O . GLU A 1 91 ? 8.554 13.686 -9.782 1.00 74.62 91 GLU A O 1
ATOM 677 N N . SER A 1 92 ? 8.545 12.612 -11.713 1.00 82.62 92 SER A N 1
ATOM 678 C CA . SER A 1 92 ? 7.290 11.900 -11.473 1.00 82.62 92 SER A CA 1
ATOM 679 C C . SER A 1 92 ? 7.269 10.694 -12.396 1.00 82.62 92 SER A C 1
ATOM 681 O O . SER A 1 92 ? 7.659 10.796 -13.569 1.00 82.62 92 SER A O 1
ATOM 683 N N . ALA A 1 93 ? 6.829 9.562 -11.881 1.00 81.19 93 ALA A N 1
ATOM 684 C CA . ALA A 1 93 ? 6.799 8.283 -12.552 1.00 81.19 93 ALA A CA 1
ATOM 685 C C . ALA A 1 93 ? 5.365 7.764 -12.619 1.00 81.19 93 ALA A C 1
ATOM 687 O O . ALA A 1 93 ? 4.559 7.974 -11.723 1.00 81.19 93 ALA A O 1
ATOM 688 N N . SER A 1 94 ? 5.055 7.061 -13.702 1.00 89.94 94 SER A N 1
ATOM 689 C CA . SER A 1 94 ? 3.886 6.194 -13.780 1.00 89.94 94 SER A CA 1
ATOM 690 C C . SER A 1 94 ? 4.393 4.857 -14.296 1.00 89.94 94 SER A C 1
ATOM 692 O O . SER A 1 94 ? 4.826 4.772 -15.449 1.00 89.94 94 SER A O 1
ATOM 694 N N . ILE A 1 95 ? 4.469 3.866 -13.409 1.00 88.75 95 ILE A N 1
ATOM 695 C CA . ILE A 1 95 ? 5.070 2.554 -13.681 1.00 88.75 95 ILE A CA 1
ATOM 696 C C . ILE A 1 95 ? 4.054 1.474 -13.324 1.00 88.75 95 ILE A C 1
ATOM 698 O O . ILE A 1 95 ? 3.447 1.536 -12.262 1.00 88.75 95 ILE A O 1
ATOM 702 N N . HIS A 1 96 ? 3.894 0.498 -14.213 1.00 92.56 96 HIS A N 1
ATOM 703 C CA . HIS A 1 96 ? 3.076 -0.694 -14.005 1.00 92.56 96 HIS A CA 1
ATOM 704 C C . HIS A 1 96 ? 3.960 -1.910 -14.242 1.00 92.56 96 HIS A C 1
ATOM 706 O O . HIS A 1 96 ? 4.434 -2.051 -15.369 1.00 92.56 96 HIS A O 1
ATOM 712 N N . GLY A 1 97 ? 4.208 -2.715 -13.211 1.00 91.31 97 GLY A N 1
ATOM 713 C CA . GLY A 1 97 ? 5.071 -3.893 -13.280 1.00 91.31 97 GLY A CA 1
ATOM 714 C C . GLY A 1 97 ? 4.491 -5.050 -14.083 1.00 91.31 97 GLY A C 1
ATOM 715 O O . GLY A 1 97 ? 5.203 -5.672 -14.857 1.00 91.31 97 GLY A O 1
ATOM 716 N N . LEU A 1 98 ? 3.160 -5.148 -14.103 1.00 94.25 98 LEU A N 1
ATOM 717 C CA . LEU A 1 98 ? 2.390 -6.182 -14.797 1.00 94.25 98 LEU A CA 1
ATOM 718 C C . LEU A 1 98 ? 2.448 -7.513 -14.060 1.00 94.25 98 LEU A C 1
ATOM 720 O O . LEU A 1 98 ? 1.585 -7.726 -13.223 1.00 94.25 98 LEU A O 1
ATOM 724 N N . GLY A 1 99 ? 3.370 -8.409 -14.396 1.00 93.69 99 GLY A N 1
ATOM 725 C CA . GLY A 1 99 ? 3.426 -9.730 -13.785 1.00 93.69 99 GLY A CA 1
ATOM 726 C C . GLY A 1 99 ? 4.853 -10.166 -13.493 1.00 93.69 99 GLY A C 1
ATOM 727 O O . GLY A 1 99 ? 5.795 -9.722 -14.134 1.00 93.69 99 GLY A O 1
ATOM 728 N N . GLY A 1 100 ? 5.006 -11.128 -12.591 1.00 96.50 100 GLY A N 1
ATOM 729 C CA . GLY A 1 100 ? 6.309 -11.536 -12.084 1.00 96.50 100 GLY A CA 1
ATOM 730 C C . GLY A 1 100 ? 6.750 -10.704 -10.882 1.00 96.50 100 GLY A C 1
ATOM 731 O O . GLY A 1 100 ? 6.117 -9.743 -10.495 1.00 96.50 100 GLY A O 1
ATOM 732 N N . ASN A 1 101 ? 7.849 -11.127 -10.259 1.00 97.44 101 ASN A N 1
ATOM 733 C CA . ASN A 1 101 ? 8.349 -10.484 -9.045 1.00 97.44 101 ASN A CA 1
ATOM 734 C C . ASN A 1 101 ? 9.295 -9.343 -9.421 1.00 97.44 101 ASN A C 1
ATOM 736 O O . ASN A 1 101 ? 10.476 -9.584 -9.731 1.00 97.44 101 ASN A O 1
ATOM 740 N N . ASP A 1 102 ? 8.790 -8.125 -9.365 1.00 96.19 102 ASP A N 1
ATOM 741 C CA . ASP A 1 102 ? 9.451 -6.927 -9.832 1.00 96.19 102 ASP A CA 1
ATOM 742 C C . ASP A 1 102 ? 10.202 -6.189 -8.733 1.00 96.19 102 ASP A C 1
ATOM 744 O O . ASP A 1 102 ? 10.007 -6.328 -7.526 1.00 96.19 102 ASP A O 1
ATOM 748 N N . THR A 1 103 ? 11.141 -5.354 -9.156 1.00 95.12 103 THR A N 1
ATOM 749 C CA . THR A 1 103 ? 11.789 -4.388 -8.275 1.00 95.12 103 THR A CA 1
ATOM 750 C C . THR A 1 103 ? 11.742 -3.022 -8.923 1.00 95.12 103 THR A C 1
ATOM 752 O O . THR A 1 103 ? 12.507 -2.741 -9.846 1.00 95.12 103 THR A O 1
ATOM 755 N N . ILE A 1 104 ? 10.870 -2.154 -8.425 1.00 93.25 104 ILE A N 1
ATOM 756 C CA . ILE A 1 104 ? 10.601 -0.837 -8.989 1.00 93.25 104 ILE A CA 1
ATOM 757 C C . ILE A 1 104 ? 11.125 0.234 -8.043 1.00 93.25 104 ILE A C 1
ATOM 759 O O . ILE A 1 104 ? 10.714 0.336 -6.894 1.00 93.25 104 ILE A O 1
ATOM 763 N N . LEU A 1 105 ? 12.057 1.051 -8.530 1.00 90.56 105 LEU A N 1
ATOM 764 C CA . LEU A 1 105 ? 12.598 2.181 -7.787 1.00 90.56 105 LEU A CA 1
ATOM 765 C C . LEU A 1 105 ? 12.056 3.496 -8.359 1.00 90.56 105 LEU A C 1
ATOM 767 O O . LEU A 1 105 ? 12.407 3.888 -9.479 1.00 90.56 105 LEU A O 1
ATOM 771 N N . GLY A 1 106 ? 11.250 4.189 -7.563 1.00 87.69 106 GLY A N 1
ATOM 772 C CA . GLY A 1 106 ? 10.831 5.563 -7.814 1.00 87.69 106 GLY A CA 1
ATOM 773 C C . GLY A 1 106 ? 11.982 6.559 -7.668 1.00 87.69 106 GLY A C 1
ATOM 774 O O . GLY A 1 106 ? 13.140 6.207 -7.369 1.00 87.69 106 GLY A O 1
ATOM 775 N N . ASN A 1 107 ? 11.689 7.824 -7.942 1.00 85.00 107 ASN A N 1
ATOM 776 C CA . ASN A 1 107 ? 12.651 8.902 -7.755 1.00 85.00 107 ASN A CA 1
ATOM 777 C C . ASN A 1 107 ? 12.054 10.011 -6.890 1.00 85.00 107 ASN A C 1
ATOM 779 O O . ASN A 1 107 ? 11.317 9.752 -5.960 1.00 85.00 107 ASN A O 1
ATOM 783 N N . THR A 1 108 ? 12.508 11.246 -7.051 1.00 87.56 108 THR A N 1
ATOM 784 C CA . THR A 1 108 ? 11.872 12.380 -6.380 1.00 87.56 108 THR A CA 1
ATOM 785 C C . THR A 1 108 ? 10.552 12.713 -7.048 1.00 87.56 108 THR A C 1
ATOM 787 O O . THR A 1 108 ? 10.511 12.624 -8.268 1.00 87.56 108 THR A O 1
ATOM 790 N N . GLY A 1 109 ? 9.641 13.308 -6.281 1.00 89.00 109 GLY A N 1
ATOM 791 C CA . GLY A 1 109 ? 8.377 13.896 -6.722 1.00 89.00 109 GLY A CA 1
ATOM 792 C C . GLY A 1 109 ? 7.255 12.866 -6.774 1.00 89.00 109 GLY A C 1
ATOM 793 O O . GLY A 1 109 ? 7.437 11.776 -6.264 1.00 89.00 109 GLY A O 1
ATOM 794 N N . ASP A 1 110 ? 6.079 13.259 -7.260 1.00 93.38 110 ASP A N 1
ATOM 795 C CA . ASP A 1 110 ? 4.847 12.493 -7.033 1.00 93.38 110 ASP A CA 1
ATOM 796 C C . ASP A 1 110 ? 4.761 11.308 -8.015 1.00 93.38 110 ASP A C 1
ATOM 798 O O . ASP A 1 110 ? 4.422 11.489 -9.191 1.00 93.38 110 ASP A O 1
ATOM 802 N N . ASP A 1 111 ? 5.097 10.106 -7.547 1.00 92.44 111 ASP A N 1
ATOM 803 C CA . ASP A 1 111 ? 5.106 8.891 -8.362 1.00 92.44 111 ASP A CA 1
ATOM 804 C C . ASP A 1 111 ? 3.818 8.060 -8.175 1.00 92.44 111 ASP A C 1
ATOM 806 O O . ASP A 1 111 ? 3.208 8.005 -7.107 1.00 92.44 111 ASP A O 1
ATOM 810 N N . HIS A 1 112 ? 3.409 7.372 -9.241 1.00 94.38 112 HIS A N 1
ATOM 811 C CA . HIS A 1 112 ? 2.347 6.368 -9.248 1.00 94.38 112 HIS A CA 1
ATOM 812 C C . HIS A 1 112 ? 2.934 5.028 -9.693 1.00 94.38 112 HIS A C 1
ATOM 814 O O . HIS A 1 112 ? 3.303 4.860 -10.860 1.00 94.38 112 HIS A O 1
ATOM 820 N N . ILE A 1 113 ? 3.036 4.078 -8.772 1.00 95.50 113 ILE A N 1
ATOM 821 C CA . ILE A 1 113 ? 3.694 2.795 -9.012 1.00 95.50 113 ILE A CA 1
ATOM 822 C C . ILE A 1 113 ? 2.719 1.665 -8.690 1.00 95.50 113 ILE A C 1
ATOM 824 O O . ILE A 1 113 ? 2.125 1.635 -7.618 1.00 95.50 113 ILE A O 1
ATOM 828 N N . PHE A 1 114 ? 2.576 0.741 -9.631 1.00 97.44 114 PHE A N 1
ATOM 829 C CA . PHE A 1 114 ? 1.792 -0.480 -9.497 1.00 97.44 114 PHE A CA 1
ATOM 830 C C . PHE A 1 114 ? 2.744 -1.659 -9.697 1.00 97.44 114 PHE A C 1
ATOM 832 O O . PHE A 1 114 ? 3.418 -1.682 -10.730 1.00 97.44 114 PHE A O 1
ATOM 839 N N . GLY A 1 115 ? 2.817 -2.578 -8.735 1.00 97.44 115 GLY A N 1
ATOM 840 C CA . GLY A 1 115 ? 3.572 -3.827 -8.843 1.00 97.44 115 GLY A CA 1
ATOM 841 C C . GLY A 1 115 ? 2.903 -4.757 -9.848 1.00 97.44 115 GLY A C 1
ATOM 842 O O . GLY A 1 115 ? 3.338 -4.834 -10.994 1.00 97.44 115 GLY A O 1
ATOM 843 N N . GLY A 1 116 ? 1.719 -5.256 -9.513 1.00 97.94 116 GLY A N 1
ATOM 844 C CA . GLY A 1 116 ? 0.949 -6.145 -10.377 1.00 97.94 116 GLY A CA 1
ATOM 845 C C . GLY A 1 116 ? 0.863 -7.539 -9.773 1.00 97.94 116 GLY A C 1
ATOM 846 O O . GLY A 1 116 ? 0.579 -7.662 -8.591 1.00 97.94 116 GLY A O 1
ATOM 847 N N . ASP A 1 117 ? 1.018 -8.580 -10.583 1.00 97.94 117 ASP A N 1
ATOM 848 C CA . ASP A 1 117 ? 0.995 -9.961 -10.101 1.00 97.94 117 ASP A CA 1
ATOM 849 C C . ASP A 1 117 ? 2.417 -10.410 -9.728 1.00 97.94 117 ASP A C 1
ATOM 851 O O . ASP A 1 117 ? 3.274 -10.473 -10.600 1.00 97.94 117 ASP A O 1
ATOM 855 N N . GLY A 1 118 ? 2.665 -10.886 -8.515 1.00 98.44 118 GLY A N 1
ATOM 856 C CA . GLY A 1 118 ? 3.968 -11.378 -8.065 1.00 98.44 118 GLY A CA 1
ATOM 857 C C . GLY A 1 118 ? 4.364 -10.800 -6.712 1.00 98.44 118 GLY A C 1
ATOM 858 O O . GLY A 1 118 ? 3.709 -9.919 -6.195 1.00 98.44 118 GLY A O 1
ATOM 859 N N . ASP A 1 119 ? 5.441 -11.320 -6.112 1.00 98.69 119 ASP A N 1
ATOM 860 C CA . ASP A 1 119 ? 5.985 -10.701 -4.891 1.00 98.69 119 ASP A CA 1
ATOM 861 C C . ASP A 1 119 ? 6.919 -9.539 -5.286 1.00 98.69 119 ASP A C 1
ATOM 863 O O . ASP A 1 119 ? 8.091 -9.765 -5.634 1.00 98.69 119 ASP A O 1
ATOM 867 N N . ASP A 1 120 ? 6.410 -8.315 -5.230 1.00 98.75 120 ASP A N 1
ATOM 868 C CA . ASP A 1 120 ? 7.045 -7.104 -5.730 1.00 98.75 120 ASP A CA 1
ATOM 869 C C . ASP A 1 120 ? 7.786 -6.302 -4.661 1.00 98.75 120 ASP A C 1
ATOM 871 O O . ASP A 1 120 ? 7.549 -6.362 -3.454 1.00 98.75 120 ASP A O 1
ATOM 875 N N . VAL A 1 121 ? 8.737 -5.488 -5.119 1.00 98.44 121 VAL A N 1
ATOM 876 C CA . VAL A 1 121 ? 9.488 -4.565 -4.270 1.00 98.44 121 VAL A CA 1
ATOM 877 C C . VAL A 1 121 ? 9.415 -3.157 -4.848 1.00 98.44 121 VAL A C 1
ATOM 879 O O . VAL A 1 121 ? 10.131 -2.817 -5.794 1.00 98.44 121 VAL A O 1
ATOM 882 N N . LEU A 1 122 ? 8.604 -2.306 -4.226 1.00 97.94 122 LEU A N 1
ATOM 883 C CA . LEU A 1 122 ? 8.339 -0.931 -4.639 1.00 97.94 122 LEU A CA 1
ATOM 884 C C . LEU A 1 122 ? 9.052 0.048 -3.691 1.00 97.94 122 LEU A C 1
ATOM 886 O O . LEU A 1 122 ? 8.632 0.275 -2.559 1.00 97.94 122 LEU A O 1
ATOM 890 N N . TYR A 1 123 ? 10.163 0.629 -4.151 1.00 95.69 123 TYR A N 1
ATOM 891 C CA . TYR A 1 123 ? 11.000 1.558 -3.384 1.00 95.69 123 TYR A CA 1
ATOM 892 C C . TYR A 1 123 ? 10.916 2.983 -3.921 1.00 95.69 123 TYR A C 1
ATOM 894 O O . TYR A 1 123 ? 11.631 3.344 -4.858 1.00 95.69 123 TYR A O 1
ATOM 902 N N . ASP A 1 124 ? 10.164 3.834 -3.237 1.00 92.38 124 ASP A N 1
ATOM 903 C CA . ASP A 1 124 ? 9.972 5.233 -3.601 1.00 92.38 124 ASP A CA 1
ATOM 904 C C . ASP A 1 124 ? 10.286 6.211 -2.456 1.00 92.38 124 ASP A C 1
ATOM 906 O O . ASP A 1 124 ? 9.491 6.998 -1.951 1.00 92.38 124 ASP A O 1
ATOM 910 N N . PHE A 1 125 ? 11.521 6.116 -1.973 1.00 86.75 125 PHE A N 1
ATOM 911 C CA . PHE A 1 125 ? 11.944 6.732 -0.714 1.00 86.75 125 PHE A CA 1
ATOM 912 C C . PHE A 1 125 ? 12.424 8.188 -0.825 1.00 86.75 125 PHE A C 1
ATOM 914 O O . PHE A 1 125 ? 12.858 8.777 0.172 1.00 86.75 125 PHE A O 1
ATOM 921 N N . ARG A 1 126 ? 12.475 8.766 -2.031 1.00 87.19 126 ARG A N 1
ATOM 922 C CA . ARG A 1 126 ? 13.135 10.070 -2.258 1.00 87.19 126 ARG A CA 1
ATOM 923 C C . ARG A 1 126 ? 12.203 11.266 -2.049 1.00 87.19 126 ARG A C 1
ATOM 925 O O . ARG A 1 126 ? 12.679 12.403 -2.112 1.00 87.19 126 ARG A O 1
ATOM 932 N N . GLY A 1 127 ? 10.958 10.985 -1.672 1.00 86.31 127 GLY A N 1
ATOM 933 C CA . GLY A 1 127 ? 9.927 11.924 -1.258 1.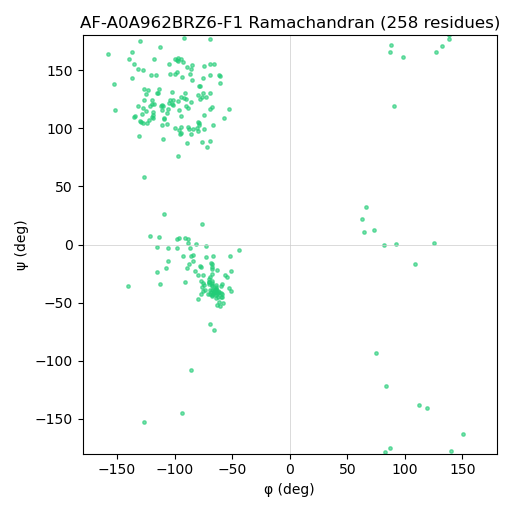00 86.31 127 GLY A CA 1
ATOM 934 C C . GLY A 1 127 ? 9.117 12.486 -2.418 1.00 86.31 127 GLY A C 1
ATOM 935 O O . GLY A 1 127 ? 9.541 12.395 -3.561 1.00 86.31 127 GLY A O 1
ATOM 936 N N . GLY A 1 128 ? 7.987 13.108 -2.102 1.00 92.94 128 GLY A N 1
ATOM 937 C CA . GLY A 1 128 ? 6.877 13.313 -3.040 1.00 92.94 128 GLY A CA 1
ATOM 938 C C . GLY A 1 128 ? 5.600 12.787 -2.390 1.00 92.94 128 GLY A C 1
ATOM 939 O O . GLY A 1 128 ? 5.700 12.130 -1.364 1.00 92.94 128 GLY A O 1
ATOM 940 N N . ASN A 1 129 ? 4.426 13.117 -2.916 1.00 96.69 129 ASN A N 1
ATOM 941 C CA . ASN A 1 129 ? 3.178 12.487 -2.480 1.00 96.69 129 ASN A CA 1
ATOM 942 C C . ASN A 1 129 ? 2.889 11.330 -3.432 1.00 96.69 129 ASN A C 1
ATOM 944 O O . ASN A 1 129 ? 2.367 11.542 -4.529 1.00 96.69 129 ASN A O 1
ATOM 948 N N . ASN A 1 130 ? 3.288 10.134 -3.033 1.00 97.06 130 ASN A N 1
ATOM 949 C CA . ASN A 1 130 ? 3.345 8.982 -3.915 1.00 97.06 130 ASN A CA 1
ATOM 950 C C . ASN A 1 130 ? 2.107 8.115 -3.750 1.00 97.06 130 ASN A C 1
ATOM 952 O O . ASN A 1 130 ? 1.391 8.175 -2.752 1.00 97.06 130 ASN A O 1
ATOM 956 N N . THR A 1 131 ? 1.822 7.304 -4.756 1.00 97.81 131 THR A N 1
ATOM 957 C CA . THR A 1 131 ? 0.778 6.287 -4.690 1.00 97.81 131 THR A CA 1
ATOM 958 C C . THR A 1 131 ? 1.365 4.957 -5.126 1.00 97.81 131 THR A C 1
ATOM 960 O O . THR A 1 131 ? 1.717 4.802 -6.297 1.00 97.81 131 THR A O 1
ATOM 963 N N . LEU A 1 132 ? 1.475 4.016 -4.192 1.00 98.38 132 LEU A N 1
ATOM 964 C CA . LEU A 1 132 ? 2.018 2.682 -4.436 1.00 98.38 132 LEU A CA 1
ATOM 965 C C . LEU A 1 132 ? 0.927 1.632 -4.227 1.00 98.38 132 LEU A C 1
ATOM 967 O O . LEU A 1 132 ? 0.263 1.620 -3.190 1.00 98.38 132 LEU A O 1
ATOM 971 N N . TYR A 1 133 ? 0.794 0.750 -5.211 1.00 98.50 133 TYR A N 1
ATOM 972 C CA . TYR A 1 133 ? -0.070 -0.424 -5.190 1.00 98.50 133 TYR A CA 1
ATOM 973 C C . TYR A 1 133 ? 0.802 -1.665 -5.352 1.00 98.50 133 TYR A C 1
ATOM 975 O O . TYR A 1 133 ? 1.506 -1.739 -6.360 1.00 98.50 133 TYR A O 1
ATOM 983 N N . GLY A 1 134 ? 0.768 -2.586 -4.390 1.00 98.31 134 GLY A N 1
ATOM 984 C CA . GLY A 1 134 ? 1.460 -3.874 -4.463 1.00 98.31 134 GLY A CA 1
ATOM 985 C C . GLY A 1 134 ? 0.859 -4.735 -5.565 1.00 98.31 134 GLY A C 1
ATOM 986 O O . GLY A 1 134 ? 1.375 -4.747 -6.680 1.00 98.31 134 GLY A O 1
ATOM 987 N N . GLY A 1 135 ? -0.337 -5.259 -5.317 1.00 98.44 135 GLY A N 1
ATOM 988 C CA . GLY A 1 135 ? -1.087 -6.068 -6.269 1.00 98.44 135 GLY A CA 1
ATOM 989 C C . GLY A 1 135 ? -1.338 -7.467 -5.716 1.00 98.44 135 GLY A C 1
ATOM 990 O O . GLY A 1 135 ? -1.715 -7.599 -4.558 1.00 98.44 135 GLY A O 1
ATOM 991 N N . GLU A 1 136 ? -1.248 -8.502 -6.548 1.00 98.25 136 GLU A N 1
ATOM 992 C CA . GLU A 1 136 ? -1.369 -9.884 -6.070 1.00 98.25 136 GLU A CA 1
ATOM 993 C C . GLU A 1 136 ? 0.005 -10.408 -5.643 1.00 98.25 136 GLU A C 1
ATOM 995 O O . GLU A 1 136 ? 0.848 -10.627 -6.499 1.00 98.25 136 GLU A O 1
ATOM 1000 N N . GLY A 1 137 ? 0.215 -10.766 -4.382 1.00 98.56 137 GLY A N 1
ATOM 1001 C CA . GLY A 1 137 ? 1.487 -11.313 -3.909 1.00 98.56 137 GLY A CA 1
ATOM 1002 C C . GLY A 1 137 ? 1.892 -10.741 -2.560 1.00 98.56 137 GLY A C 1
ATOM 1003 O O . GLY A 1 137 ? 1.161 -9.984 -1.952 1.00 98.56 137 GLY A O 1
ATOM 1004 N N . ASN A 1 138 ? 3.037 -11.169 -2.026 1.00 98.75 138 ASN A N 1
ATOM 1005 C CA . ASN A 1 138 ? 3.545 -10.595 -0.776 1.00 98.75 138 ASN A CA 1
ATOM 1006 C C . ASN A 1 138 ? 4.564 -9.513 -1.110 1.00 98.75 138 ASN A C 1
ATOM 1008 O O . ASN A 1 138 ? 5.744 -9.802 -1.354 1.00 98.75 138 ASN A O 1
ATOM 1012 N N . ASP A 1 139 ? 4.112 -8.275 -1.077 1.00 98.88 139 ASP A N 1
ATOM 1013 C CA . ASP A 1 139 ? 4.840 -7.132 -1.579 1.00 98.88 139 ASP A CA 1
ATOM 1014 C C . ASP A 1 139 ? 5.589 -6.381 -0.483 1.00 98.88 139 ASP A C 1
ATOM 1016 O O . ASP A 1 139 ? 5.325 -6.459 0.722 1.00 98.88 139 ASP A O 1
ATOM 1020 N N .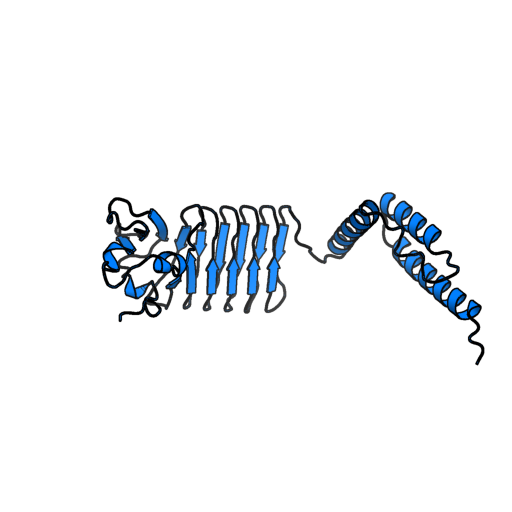 VAL A 1 140 ? 6.577 -5.604 -0.916 1.00 98.75 140 VAL A N 1
ATOM 1021 C CA . VAL A 1 140 ? 7.287 -4.645 -0.075 1.00 98.75 140 VAL A CA 1
ATOM 1022 C C . VAL A 1 140 ? 7.084 -3.253 -0.640 1.00 98.75 140 VAL A C 1
ATOM 1024 O O . VAL A 1 140 ? 7.686 -2.892 -1.652 1.00 98.75 140 VAL A O 1
ATOM 1027 N N . LEU A 1 141 ? 6.299 -2.440 0.059 1.00 98.69 141 LEU A N 1
ATOM 1028 C CA . LEU A 1 141 ? 6.046 -1.046 -0.285 1.00 98.69 141 LEU A CA 1
ATOM 1029 C C . LEU A 1 141 ? 6.828 -0.150 0.669 1.00 98.69 141 LEU A C 1
ATOM 1031 O O . LEU A 1 141 ? 6.653 -0.196 1.885 1.00 98.69 141 LEU A O 1
ATOM 1035 N N . TYR A 1 142 ? 7.697 0.690 0.121 1.00 98.00 142 TYR A N 1
ATOM 1036 C CA . TYR A 1 142 ? 8.486 1.639 0.895 1.00 98.00 142 TYR A CA 1
ATOM 1037 C C . TYR A 1 142 ? 8.397 3.017 0.260 1.00 98.00 142 TYR A C 1
ATOM 1039 O O . TYR A 1 142 ? 8.921 3.216 -0.839 1.00 98.00 142 TYR A O 1
ATOM 1047 N N . THR A 1 143 ? 7.874 3.997 0.991 1.00 96.31 143 THR A N 1
ATOM 1048 C CA . THR A 1 143 ? 7.874 5.400 0.562 1.00 96.31 143 THR A CA 1
ATOM 1049 C C . THR A 1 143 ? 8.770 6.290 1.416 1.00 96.31 143 THR A C 1
ATOM 1051 O O . THR A 1 143 ? 9.410 5.880 2.390 1.00 96.31 143 THR A O 1
ATOM 1054 N N . GLY A 1 144 ? 8.959 7.513 0.927 1.00 93.69 144 GLY A N 1
ATOM 1055 C CA . GLY A 1 144 ? 9.826 8.523 1.509 1.00 93.69 144 GLY A CA 1
ATOM 1056 C C . GLY A 1 144 ? 9.078 9.460 2.440 1.00 93.69 144 GLY A C 1
ATOM 1057 O O . GLY A 1 144 ? 8.193 9.062 3.177 1.00 93.69 144 GLY A O 1
ATOM 1058 N N . ASN A 1 145 ? 9.496 10.727 2.440 1.00 93.62 145 ASN A N 1
ATOM 1059 C CA . ASN A 1 145 ? 8.689 11.756 3.087 1.00 93.62 145 ASN A CA 1
ATOM 1060 C C . ASN A 1 145 ? 7.647 12.297 2.106 1.00 93.62 145 ASN A C 1
ATOM 1062 O O . ASN A 1 145 ? 7.991 12.550 0.951 1.00 93.62 145 ASN A O 1
ATOM 1066 N N . GLY A 1 146 ? 6.480 12.663 2.606 1.00 95.62 146 GLY A N 1
ATOM 1067 C CA . GLY A 1 146 ? 5.367 13.167 1.813 1.00 95.62 146 GLY A CA 1
ATOM 1068 C C . GLY A 1 146 ? 4.073 12.567 2.322 1.00 95.62 146 GLY A C 1
ATOM 1069 O O . GLY A 1 146 ? 4.099 11.807 3.271 1.00 95.62 146 GLY A O 1
ATOM 1070 N N . ASN A 1 147 ? 2.944 12.973 1.758 1.00 97.88 147 ASN A N 1
ATOM 1071 C CA . ASN A 1 147 ? 1.669 12.364 2.114 1.00 97.88 147 ASN A CA 1
ATOM 1072 C C . ASN A 1 147 ? 1.384 11.276 1.087 1.00 97.88 147 ASN A C 1
ATOM 1074 O O . ASN A 1 147 ? 0.891 11.579 -0.005 1.00 97.88 147 ASN A O 1
ATOM 1078 N N . ASP A 1 148 ? 1.749 10.048 1.418 1.00 98.25 148 ASP A N 1
ATOM 1079 C CA . ASP A 1 148 ? 1.687 8.921 0.505 1.00 98.25 148 ASP A CA 1
ATOM 1080 C C . ASP A 1 148 ? 0.359 8.162 0.629 1.00 98.25 148 ASP A C 1
ATOM 1082 O O . ASP A 1 148 ? -0.345 8.216 1.639 1.00 98.25 148 ASP A O 1
ATOM 1086 N N . ILE A 1 149 ? -0.002 7.445 -0.430 1.00 98.44 149 ILE A N 1
ATOM 1087 C CA . ILE A 1 149 ? -1.123 6.508 -0.466 1.00 98.44 149 ILE A CA 1
ATOM 1088 C C . ILE A 1 149 ? -0.547 5.128 -0.763 1.00 98.44 149 ILE A C 1
ATOM 1090 O O . ILE A 1 149 ? 0.102 4.925 -1.788 1.00 98.44 149 ILE A O 1
ATOM 1094 N N . LEU A 1 150 ? -0.777 4.185 0.140 1.00 98.62 150 LEU A N 1
ATOM 1095 C CA . LEU A 1 150 ? -0.142 2.876 0.135 1.00 98.62 150 LEU A CA 1
ATOM 1096 C C . LEU A 1 150 ? -1.214 1.801 0.199 1.00 98.62 150 LEU A C 1
ATOM 1098 O O . LEU A 1 150 ? -2.034 1.807 1.116 1.00 98.62 150 LEU A O 1
ATOM 1102 N N . TYR A 1 151 ? -1.211 0.893 -0.769 1.00 98.44 151 TYR A N 1
ATOM 1103 C CA . TYR A 1 151 ? -2.155 -0.212 -0.820 1.00 98.44 151 TYR A CA 1
ATOM 1104 C C . TYR A 1 151 ? -1.417 -1.508 -1.164 1.00 98.44 151 TYR A C 1
ATOM 1106 O O . TYR A 1 151 ? -0.936 -1.648 -2.286 1.00 98.44 151 TYR A O 1
ATOM 1114 N N . GLY A 1 152 ? -1.298 -2.420 -0.197 1.00 98.06 152 GLY A N 1
ATOM 1115 C CA . GLY A 1 152 ? -0.704 -3.744 -0.406 1.00 98.06 152 GLY A CA 1
ATOM 1116 C C . GLY A 1 152 ? -1.517 -4.568 -1.407 1.00 98.06 152 GLY A C 1
ATOM 1117 O O . GLY A 1 152 ? -1.050 -4.840 -2.508 1.00 98.06 152 GLY A O 1
ATOM 1118 N N . SER A 1 153 ? -2.823 -4.666 -1.149 1.00 97.81 153 SER A N 1
ATOM 1119 C CA . SER A 1 153 ? -3.809 -5.461 -1.897 1.00 97.81 153 SER A CA 1
ATOM 1120 C C . SER A 1 153 ? -3.818 -6.920 -1.435 1.00 97.81 153 SER A C 1
ATOM 1122 O O . SER A 1 153 ? -4.147 -7.153 -0.278 1.00 97.81 153 SER A O 1
ATOM 1124 N N . ASP A 1 154 ? -3.574 -7.898 -2.306 1.00 98.12 154 ASP A N 1
ATOM 1125 C CA . ASP A 1 154 ? -3.755 -9.313 -1.986 1.00 98.12 154 ASP A CA 1
ATOM 1126 C C . ASP A 1 154 ? -2.443 -9.942 -1.514 1.00 98.12 154 ASP A C 1
ATOM 1128 O O . ASP A 1 154 ? -1.598 -10.243 -2.342 1.00 98.12 154 ASP A O 1
ATOM 1132 N N . GLY A 1 155 ? -2.318 -10.300 -0.238 1.00 98.44 155 GLY A N 1
ATOM 1133 C CA . GLY A 1 155 ? -1.155 -11.014 0.289 1.00 98.44 155 GLY A CA 1
ATOM 1134 C C . GLY A 1 155 ? -0.730 -10.526 1.668 1.00 98.44 155 GLY A C 1
ATOM 1135 O O . GLY A 1 155 ? -1.398 -9.721 2.302 1.00 98.44 155 GLY A O 1
ATOM 1136 N N . ASP A 1 156 ? 0.349 -11.099 2.205 1.00 98.62 156 ASP A N 1
ATOM 1137 C CA . ASP A 1 156 ? 0.926 -10.622 3.464 1.00 98.62 156 ASP A CA 1
ATOM 1138 C C . ASP A 1 156 ? 1.969 -9.531 3.159 1.00 98.62 156 ASP A C 1
ATOM 1140 O O . ASP A 1 156 ? 3.166 -9.825 3.037 1.00 98.62 156 ASP A O 1
ATOM 1144 N N . ASP A 1 157 ? 1.532 -8.273 3.057 1.00 98.81 157 ASP A N 1
ATOM 1145 C CA . ASP A 1 157 ? 2.396 -7.178 2.611 1.00 98.81 157 ASP A CA 1
ATOM 1146 C C . ASP A 1 157 ? 3.219 -6.533 3.730 1.00 98.81 157 ASP A C 1
ATOM 1148 O O . ASP A 1 157 ? 2.835 -6.462 4.903 1.00 98.81 157 ASP A O 1
ATOM 1152 N N . LEU A 1 158 ? 4.384 -6.000 3.361 1.00 98.75 158 LEU A N 1
ATOM 1153 C CA . LEU A 1 158 ? 5.222 -5.169 4.218 1.00 98.75 158 LEU A CA 1
ATOM 1154 C C . LEU A 1 158 ? 5.187 -3.722 3.732 1.00 98.75 158 LEU A C 1
ATOM 1156 O O . LEU A 1 158 ? 5.834 -3.374 2.744 1.00 98.75 158 LEU A O 1
ATOM 1160 N N . ILE A 1 159 ? 4.520 -2.856 4.489 1.00 98.69 159 ILE A N 1
ATOM 1161 C CA . ILE A 1 159 ? 4.305 -1.463 4.098 1.00 98.69 159 ILE A CA 1
ATOM 1162 C C . ILE A 1 159 ? 5.044 -0.520 5.050 1.00 98.69 159 ILE A C 1
ATOM 1164 O O . ILE A 1 159 ? 4.945 -0.627 6.272 1.00 98.69 159 ILE A O 1
ATOM 1168 N N . ILE A 1 160 ? 5.809 0.414 4.488 1.00 97.88 160 ILE A N 1
ATOM 1169 C CA . ILE A 1 160 ? 6.621 1.391 5.216 1.00 97.88 160 ILE A CA 1
ATOM 1170 C C . ILE A 1 160 ? 6.336 2.782 4.633 1.00 97.88 160 ILE A C 1
ATOM 1172 O O . ILE A 1 160 ? 6.984 3.189 3.668 1.00 97.88 160 ILE A O 1
ATOM 1176 N N . GLY A 1 161 ? 5.384 3.499 5.237 1.00 92.31 161 GLY A N 1
ATOM 1177 C CA . GLY A 1 161 ? 5.217 4.947 5.063 1.00 92.31 161 GLY A CA 1
ATOM 1178 C C . GLY A 1 161 ? 6.127 5.652 6.062 1.00 92.31 161 GLY A C 1
ATOM 1179 O O . GLY A 1 161 ? 6.120 5.294 7.241 1.00 92.31 161 GLY A O 1
ATOM 1180 N N . LEU A 1 162 ? 7.040 6.511 5.595 1.00 93.75 162 LEU A N 1
ATOM 1181 C CA . LEU A 1 162 ? 7.967 7.195 6.496 1.00 93.75 162 LEU A CA 1
ATOM 1182 C C . LEU A 1 162 ? 7.348 8.474 7.061 1.00 93.75 162 LEU A C 1
ATOM 1184 O O . LEU A 1 162 ? 6.582 8.408 8.002 1.00 93.75 162 LEU A O 1
ATOM 1188 N N . GLY A 1 163 ? 7.804 9.646 6.627 1.00 93.12 163 GLY A N 1
ATOM 1189 C CA . GLY A 1 163 ? 7.439 10.898 7.283 1.00 93.12 163 GLY A CA 1
ATOM 1190 C C . GLY A 1 163 ? 6.359 11.624 6.507 1.00 93.12 163 GLY A C 1
ATOM 1191 O O . GLY A 1 163 ? 6.608 12.023 5.376 1.00 93.12 163 GLY A O 1
ATOM 1192 N N . GLY A 1 164 ? 5.245 11.952 7.139 1.00 96.44 164 GLY A N 1
ATOM 1193 C CA . GLY A 1 164 ? 4.163 12.666 6.477 1.00 96.44 164 GLY A CA 1
ATOM 1194 C C . GLY A 1 164 ? 2.821 12.310 7.074 1.00 96.44 164 GLY A C 1
ATOM 1195 O O . GLY A 1 164 ? 2.761 11.855 8.207 1.00 96.44 164 GLY A O 1
ATOM 1196 N N . ALA A 1 165 ? 1.753 12.621 6.347 1.00 97.50 165 ALA A N 1
ATOM 1197 C CA . ALA A 1 165 ? 0.420 12.142 6.678 1.00 97.50 165 ALA A CA 1
ATOM 1198 C C . ALA A 1 165 ? 0.011 11.121 5.617 1.00 97.50 165 ALA A C 1
ATOM 1200 O O . ALA A 1 165 ? -0.545 11.500 4.580 1.00 97.50 165 ALA A O 1
ATOM 1201 N N . ASP A 1 166 ? 0.320 9.858 5.884 1.00 97.88 166 ASP A N 1
ATOM 1202 C CA . ASP A 1 166 ? 0.152 8.759 4.942 1.00 97.88 166 ASP A CA 1
ATOM 1203 C C . ASP A 1 166 ? -1.234 8.117 5.057 1.00 97.88 166 ASP A C 1
ATOM 1205 O O . ASP A 1 166 ? -1.893 8.148 6.097 1.00 97.88 166 ASP A O 1
ATOM 1209 N N . THR A 1 167 ? -1.717 7.532 3.969 1.00 98.12 167 THR A N 1
ATOM 1210 C CA . THR A 1 167 ? -2.960 6.758 3.944 1.00 98.12 167 THR A CA 1
ATOM 1211 C C . THR A 1 167 ? -2.655 5.327 3.539 1.00 98.12 167 THR A C 1
ATOM 1213 O O . THR A 1 167 ? -2.282 5.071 2.397 1.00 98.12 167 THR A O 1
ATOM 1216 N N . PHE A 1 168 ? -2.859 4.397 4.463 1.00 98.19 168 PHE A N 1
ATOM 1217 C CA . PHE A 1 168 ? -2.747 2.964 4.220 1.00 98.19 168 PHE A CA 1
ATOM 1218 C C . PHE A 1 168 ? -4.143 2.411 3.943 1.00 98.19 168 PHE A C 1
ATOM 1220 O O . PHE A 1 168 ? -5.026 2.485 4.798 1.00 98.19 168 PHE A O 1
ATOM 1227 N N . ILE A 1 169 ? -4.363 1.917 2.734 1.00 97.75 169 ILE A N 1
ATOM 1228 C CA . ILE A 1 169 ? -5.658 1.416 2.282 1.00 97.75 169 ILE A CA 1
ATOM 1229 C C . ILE A 1 169 ? -5.740 -0.078 2.583 1.00 97.75 169 ILE A C 1
ATOM 1231 O O . ILE A 1 169 ? -4.840 -0.823 2.216 1.00 97.75 169 ILE A O 1
ATOM 1235 N N . LEU A 1 170 ? -6.839 -0.498 3.207 1.00 96.44 170 LEU A N 1
ATOM 1236 C CA . LEU A 1 170 ? -7.188 -1.898 3.438 1.00 96.44 170 LEU A CA 1
ATOM 1237 C C . LEU A 1 170 ? -8.616 -2.089 2.910 1.00 96.44 170 LEU A C 1
ATOM 1239 O O . LEU A 1 170 ? -9.535 -1.420 3.401 1.00 96.44 170 LEU A O 1
ATOM 1243 N N . ARG A 1 171 ? -8.830 -2.943 1.902 1.00 94.06 171 ARG A N 1
ATOM 1244 C CA . ARG A 1 171 ? -10.156 -3.122 1.286 1.00 94.06 171 ARG A CA 1
ATOM 1245 C C . ARG A 1 171 ? -10.800 -4.427 1.729 1.00 94.06 171 ARG A C 1
ATOM 1247 O O . ARG A 1 171 ? -10.149 -5.390 2.125 1.00 94.06 171 ARG A O 1
ATOM 1254 N N . GLU A 1 172 ? -12.128 -4.456 1.665 1.00 90.75 172 GLU A N 1
ATOM 1255 C CA . GLU A 1 172 ? -12.855 -5.701 1.874 1.00 90.75 172 GLU A CA 1
ATOM 1256 C C . GLU A 1 172 ? -12.667 -6.612 0.655 1.00 90.75 172 GLU A C 1
ATOM 1258 O O . GLU A 1 172 ? -12.972 -6.231 -0.475 1.00 90.75 172 GLU A O 1
ATOM 1263 N N . GLY A 1 173 ? -12.235 -7.849 0.896 1.00 89.31 173 GLY A N 1
ATOM 1264 C CA . GLY A 1 173 ? -12.032 -8.853 -0.149 1.00 89.31 173 GLY A CA 1
ATOM 1265 C C . GLY A 1 173 ? -10.566 -9.158 -0.427 1.00 89.31 173 GLY A C 1
ATOM 1266 O O . GLY A 1 173 ? -10.304 -10.233 -0.965 1.00 89.31 173 GLY A O 1
ATOM 1267 N N . ASP A 1 174 ? -9.664 -8.283 0.017 1.00 93.81 174 ASP A N 1
ATOM 1268 C CA . ASP A 1 174 ? -8.229 -8.538 0.032 1.00 93.81 174 ASP A CA 1
ATOM 1269 C C . ASP A 1 174 ? -7.906 -9.747 0.914 1.00 93.81 174 ASP A C 1
ATOM 1271 O O . ASP A 1 174 ? -8.556 -10.025 1.934 1.00 93.81 174 ASP A O 1
ATOM 1275 N N . THR A 1 175 ? -6.905 -10.500 0.488 1.00 94.94 175 THR A N 1
ATOM 1276 C CA . THR A 1 175 ? -6.366 -11.649 1.204 1.00 94.94 175 THR A CA 1
ATOM 1277 C C . THR A 1 175 ? -5.093 -11.281 1.959 1.00 94.94 175 THR A C 1
ATOM 1279 O O . THR A 1 175 ? -4.436 -10.307 1.639 1.00 94.94 175 THR A O 1
ATOM 1282 N N . GLY A 1 176 ? -4.736 -12.088 2.964 1.00 96.00 176 GLY A N 1
ATOM 1283 C CA . GLY A 1 176 ? -3.534 -11.861 3.774 1.00 96.00 176 GLY A CA 1
ATOM 1284 C C . GLY A 1 176 ? -3.718 -10.841 4.901 1.00 96.00 176 GLY A C 1
ATOM 1285 O O . GLY A 1 176 ? -4.835 -10.414 5.203 1.00 96.00 176 GLY A O 1
ATOM 1286 N N . ILE A 1 177 ? -2.634 -10.586 5.635 1.00 97.44 177 ILE A N 1
ATOM 1287 C CA . ILE A 1 177 ? -2.583 -9.643 6.755 1.00 97.44 177 ILE A CA 1
ATOM 1288 C C . ILE A 1 177 ? -1.330 -8.778 6.632 1.00 97.44 177 ILE A C 1
ATOM 1290 O O . ILE A 1 177 ? -0.216 -9.219 6.939 1.00 97.44 177 ILE A O 1
ATOM 1294 N N . ASP A 1 178 ? -1.544 -7.503 6.336 1.00 98.38 178 ASP A N 1
ATOM 1295 C CA . ASP A 1 178 ? -0.460 -6.546 6.154 1.00 98.38 178 ASP A CA 1
ATOM 1296 C C . ASP A 1 178 ? 0.272 -6.230 7.455 1.00 98.38 178 ASP A C 1
ATOM 1298 O O . ASP A 1 178 ? -0.301 -6.120 8.547 1.00 98.38 178 ASP A O 1
ATOM 1302 N N . THR A 1 179 ? 1.574 -5.995 7.332 1.00 98.50 179 THR A N 1
ATOM 1303 C CA . THR A 1 179 ? 2.403 -5.411 8.379 1.00 98.50 179 THR A CA 1
ATOM 1304 C C . THR A 1 179 ? 2.810 -3.999 7.986 1.00 98.50 179 THR A C 1
ATOM 1306 O O . THR A 1 179 ? 3.682 -3.790 7.144 1.00 98.50 179 THR A O 1
ATOM 1309 N N . ILE A 1 180 ? 2.230 -3.018 8.672 1.00 98.50 180 ILE A N 1
ATOM 1310 C CA . ILE A 1 180 ? 2.478 -1.598 8.437 1.00 98.50 180 ILE A CA 1
ATOM 1311 C C . ILE A 1 180 ? 3.447 -1.084 9.500 1.00 98.50 180 ILE A C 1
ATOM 1313 O O . ILE A 1 180 ? 3.170 -1.132 10.700 1.00 98.50 180 ILE A O 1
ATOM 1317 N N . TYR A 1 181 ? 4.597 -0.584 9.069 1.00 96.81 181 TYR A N 1
ATOM 1318 C CA . TYR A 1 181 ? 5.596 0.030 9.933 1.00 96.81 181 TYR A CA 1
ATOM 1319 C C . TYR A 1 181 ? 5.402 1.539 9.999 1.00 96.81 181 TYR A C 1
ATOM 1321 O O . TYR A 1 181 ? 5.111 2.180 8.997 1.00 96.81 181 TYR A O 1
ATOM 1329 N N . TYR A 1 182 ? 5.664 2.094 11.182 1.00 89.81 182 TYR A N 1
ATOM 1330 C CA . TYR A 1 182 ? 5.714 3.537 11.441 1.00 89.81 182 TYR A CA 1
ATOM 1331 C C . TYR A 1 182 ? 4.407 4.316 11.268 1.00 89.81 182 TYR A C 1
ATOM 1333 O O . TYR A 1 182 ? 4.452 5.527 11.415 1.00 89.81 182 TYR A O 1
ATOM 1341 N N . ALA A 1 183 ? 3.257 3.651 11.113 1.00 94.50 183 ALA A N 1
ATOM 1342 C CA . ALA A 1 183 ? 1.961 4.325 11.154 1.00 94.50 183 ALA A CA 1
ATOM 1343 C C . ALA A 1 183 ? 1.771 5.086 12.485 1.00 94.50 183 ALA A C 1
ATOM 1345 O O . ALA A 1 183 ? 1.574 4.468 13.543 1.00 94.50 183 ALA A O 1
ATOM 1346 N N . ASP A 1 184 ? 1.818 6.418 12.436 1.00 92.88 184 ASP A N 1
ATOM 1347 C CA . ASP A 1 184 ? 1.644 7.321 13.572 1.00 92.88 184 ASP A CA 1
ATOM 1348 C C . ASP A 1 184 ? 0.511 8.324 13.313 1.00 92.88 184 ASP A C 1
ATOM 1350 O O . ASP A 1 184 ? 0.651 9.362 12.662 1.00 92.88 184 ASP A O 1
ATOM 1354 N N . ALA A 1 185 ? -0.625 8.070 13.964 1.00 92.69 185 ALA A N 1
ATOM 1355 C CA . ALA A 1 185 ? -1.784 8.960 13.981 1.00 92.69 185 ALA A CA 1
ATOM 1356 C C . ALA A 1 185 ? -1.462 10.422 14.365 1.00 92.69 185 ALA A C 1
ATOM 1358 O O . ALA A 1 185 ? -2.248 11.324 14.056 1.00 92.69 185 ALA A O 1
ATOM 1359 N N . ARG A 1 186 ? -0.350 10.669 15.079 1.00 91.81 186 ARG A N 1
ATOM 1360 C CA . ARG A 1 186 ? 0.112 12.009 15.482 1.00 91.81 186 ARG A CA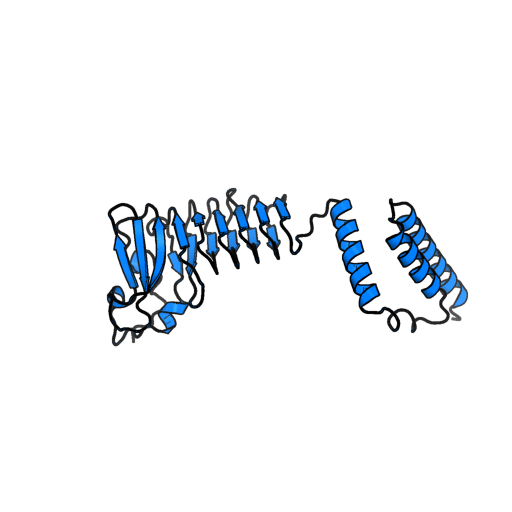 1
ATOM 1361 C C . ARG A 1 186 ? 0.828 12.755 14.362 1.00 91.81 186 ARG A C 1
ATOM 1363 O O . ARG A 1 186 ? 0.842 13.987 14.411 1.00 91.81 186 ARG A O 1
ATOM 1370 N N . GLU A 1 187 ? 1.427 12.040 13.414 1.00 92.81 187 GLU A N 1
ATOM 1371 C CA . GLU A 1 187 ? 2.036 12.620 12.210 1.00 92.81 187 GLU A CA 1
ATOM 1372 C C . GLU A 1 187 ? 0.979 12.898 11.133 1.00 92.81 187 GLU A C 1
ATOM 1374 O O . GLU A 1 187 ? 1.101 13.859 10.374 1.00 92.81 187 GLU A O 1
ATOM 1379 N N . GLY A 1 188 ? -0.153 12.198 11.215 1.00 94.50 188 GLY A N 1
ATOM 1380 C CA . GLY A 1 188 ? -1.325 12.414 10.372 1.00 94.50 188 GLY A CA 1
ATOM 1381 C C . GLY A 1 188 ? -1.771 11.155 9.649 1.00 94.50 188 GLY A C 1
ATOM 1382 O O . GLY A 1 188 ? -2.770 11.216 8.938 1.00 94.50 188 GLY A O 1
ATOM 1383 N N . ASP A 1 189 ? -1.077 10.043 9.877 1.00 97.31 189 ASP A N 1
ATOM 1384 C CA . ASP A 1 189 ? -1.331 8.782 9.202 1.00 97.31 189 ASP A CA 1
ATOM 1385 C C . ASP A 1 189 ? -2.723 8.242 9.471 1.00 97.31 189 ASP A C 1
ATOM 1387 O O . ASP A 1 189 ? -3.278 8.404 10.569 1.00 97.31 189 ASP A O 1
ATOM 1391 N N . ARG A 1 190 ? -3.289 7.585 8.464 1.00 97.19 190 ARG A N 1
ATOM 1392 C CA . ARG A 1 190 ? -4.622 7.001 8.516 1.00 97.19 190 ARG A CA 1
ATOM 1393 C C . ARG A 1 190 ? -4.662 5.619 7.887 1.00 97.19 190 ARG A C 1
ATOM 1395 O O . ARG A 1 190 ? -4.032 5.377 6.865 1.00 97.19 190 ARG A O 1
ATOM 1402 N N . LEU A 1 191 ? -5.462 4.742 8.483 1.00 97.19 191 LEU A N 1
ATOM 1403 C CA . LEU A 1 191 ? -5.965 3.545 7.828 1.00 97.19 191 LEU A CA 1
ATOM 1404 C C . LEU A 1 191 ? -7.287 3.894 7.142 1.00 97.19 191 LEU A C 1
ATOM 1406 O O . LEU A 1 191 ? -8.249 4.299 7.804 1.00 97.19 191 LEU A O 1
ATOM 1410 N N . ASP A 1 192 ? -7.335 3.737 5.825 1.00 95.88 192 ASP A N 1
ATOM 1411 C CA . ASP A 1 192 ? -8.579 3.762 5.065 1.00 95.88 192 ASP A CA 1
ATOM 1412 C C . ASP A 1 192 ? -9.170 2.350 5.046 1.00 95.88 192 ASP A C 1
ATOM 1414 O O . ASP A 1 192 ? -8.754 1.501 4.264 1.00 95.88 192 ASP A O 1
ATOM 1418 N N . ILE A 1 193 ? -10.149 2.135 5.927 1.00 94.44 193 ILE A N 1
ATOM 1419 C CA . ILE A 1 193 ? -10.968 0.917 6.015 1.00 94.44 193 ILE A CA 1
ATOM 1420 C C . ILE A 1 193 ? -12.408 1.178 5.545 1.00 94.44 193 ILE A C 1
ATOM 1422 O O . ILE A 1 193 ? -13.349 0.546 6.030 1.00 94.44 193 ILE A O 1
ATOM 1426 N N . SER A 1 194 ? -12.608 2.169 4.668 1.00 91.50 194 SER A N 1
ATOM 1427 C CA . SER A 1 194 ? -13.942 2.640 4.262 1.00 91.50 194 SER A CA 1
ATOM 1428 C C . SER A 1 194 ? -14.866 1.525 3.771 1.00 91.50 194 SER A C 1
ATOM 1430 O O . SER A 1 194 ? -16.040 1.531 4.129 1.00 91.50 194 SER A O 1
ATOM 1432 N N . ASP A 1 195 ? -14.334 0.540 3.048 1.00 89.94 195 ASP A N 1
ATOM 1433 C CA . ASP A 1 195 ? -15.110 -0.599 2.543 1.00 89.94 195 ASP A CA 1
ATOM 1434 C C . ASP A 1 195 ? -15.704 -1.448 3.673 1.00 89.94 195 ASP A C 1
ATOM 1436 O O . ASP A 1 195 ? -16.867 -1.839 3.620 1.00 89.94 195 ASP A O 1
ATOM 1440 N N . PHE A 1 196 ? -14.947 -1.674 4.750 1.00 90.44 196 PHE A N 1
ATOM 1441 C CA . PHE A 1 196 ? -15.462 -2.384 5.921 1.00 90.44 196 PHE A CA 1
ATOM 1442 C C . PHE A 1 196 ? -16.563 -1.572 6.616 1.00 90.44 196 PHE A C 1
ATOM 1444 O O . PHE A 1 196 ? -17.573 -2.123 7.055 1.00 90.44 196 PHE A O 1
ATOM 1451 N N . LEU A 1 197 ? -16.405 -0.247 6.683 1.00 88.81 197 LEU A N 1
ATOM 1452 C CA . LEU A 1 197 ? -17.362 0.645 7.340 1.00 88.81 197 LEU A CA 1
ATOM 1453 C C . LEU A 1 197 ? -18.711 0.746 6.609 1.00 88.81 197 LEU A C 1
ATOM 1455 O O . LEU A 1 197 ? -19.687 1.161 7.232 1.00 88.81 197 LEU A O 1
ATOM 1459 N N . ASP A 1 198 ? -18.820 0.322 5.347 1.00 86.50 198 ASP A N 1
ATOM 1460 C CA . ASP A 1 198 ? -20.113 0.239 4.647 1.00 86.50 198 ASP A CA 1
ATOM 1461 C C . ASP A 1 198 ? -21.079 -0.766 5.304 1.00 86.50 198 ASP A C 1
ATOM 1463 O O . ASP A 1 198 ? -22.300 -0.666 5.137 1.00 86.50 198 ASP A O 1
ATOM 1467 N N . GLN A 1 199 ? -20.549 -1.722 6.074 1.00 82.38 199 GLN A N 1
ATOM 1468 C CA . GLN A 1 199 ? -21.329 -2.716 6.815 1.00 82.38 199 GLN A CA 1
ATOM 1469 C C . GLN A 1 199 ? -21.648 -2.286 8.254 1.00 82.38 199 GLN A C 1
ATOM 1471 O O . GLN A 1 199 ? -22.482 -2.912 8.908 1.00 82.38 199 GLN A O 1
ATOM 1476 N N . PHE A 1 200 ? -21.035 -1.205 8.740 1.00 85.88 200 PHE A N 1
ATOM 1477 C CA . PHE A 1 200 ? -21.218 -0.707 10.100 1.00 85.88 200 PHE A CA 1
ATOM 1478 C C . PHE A 1 200 ? -22.559 0.031 10.265 1.00 85.88 200 PHE A C 1
ATOM 1480 O O . PHE A 1 200 ? -22.857 0.979 9.533 1.00 85.88 200 PHE A O 1
ATOM 1487 N N . ASP A 1 201 ? -23.365 -0.355 11.265 1.00 84.75 201 ASP A N 1
ATOM 1488 C CA . ASP A 1 201 ? -24.584 0.371 11.647 1.00 84.75 201 ASP A CA 1
ATOM 1489 C C . ASP A 1 201 ? -24.335 1.263 12.881 1.00 84.75 201 ASP A C 1
ATOM 1491 O O . ASP A 1 201 ? -24.422 0.792 14.021 1.00 84.75 201 ASP A O 1
ATOM 1495 N N . PRO A 1 202 ? -24.125 2.584 12.706 1.00 84.06 202 PRO A N 1
ATOM 1496 C CA . PRO A 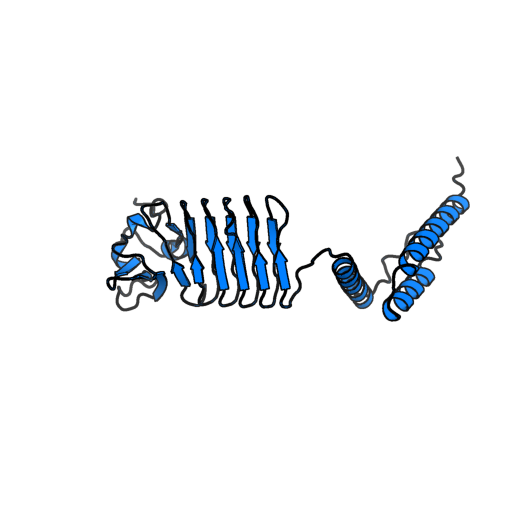1 202 ? -23.840 3.492 13.818 1.00 84.06 202 PRO A CA 1
ATOM 1497 C C . PRO A 1 202 ? -25.009 3.677 14.801 1.00 84.06 202 PRO A C 1
ATOM 1499 O O . PRO A 1 202 ? -24.842 4.325 15.836 1.00 84.06 202 PRO A O 1
ATOM 1502 N N . LEU A 1 203 ? -26.215 3.183 14.487 1.00 84.19 203 LEU A N 1
ATOM 1503 C CA . LEU A 1 203 ? -27.369 3.245 15.390 1.00 84.19 203 LEU A CA 1
ATOM 1504 C C . LEU A 1 203 ? -27.458 2.038 16.325 1.00 84.19 203 LEU A C 1
ATOM 1506 O O . LEU A 1 203 ? -28.162 2.115 17.339 1.00 84.19 203 LEU A O 1
ATOM 1510 N N . GLN A 1 204 ? -26.805 0.933 15.970 1.00 81.44 204 GLN A N 1
ATOM 1511 C CA . GLN A 1 204 ? -26.881 -0.327 16.706 1.00 81.44 204 GLN A CA 1
ATOM 1512 C C . GLN A 1 204 ? -25.553 -0.687 17.364 1.00 81.44 204 GLN A C 1
ATOM 1514 O O . GLN A 1 204 ? -25.576 -1.173 18.498 1.00 81.44 204 GLN A O 1
ATOM 1519 N N . ASP A 1 205 ? -24.437 -0.339 16.725 1.00 80.94 205 ASP A N 1
ATOM 1520 C CA . ASP A 1 205 ? -23.114 -0.799 17.120 1.00 80.94 205 ASP A CA 1
ATOM 1521 C C . ASP A 1 205 ? -22.222 0.361 17.573 1.00 80.94 205 ASP A C 1
ATOM 1523 O O . ASP A 1 205 ? -22.311 1.500 17.104 1.00 80.94 205 ASP A O 1
ATOM 1527 N N . ALA A 1 206 ? -21.356 0.077 18.544 1.00 84.81 206 ALA A N 1
ATOM 1528 C CA . ALA A 1 206 ? -20.294 0.996 18.924 1.00 84.81 206 ALA A CA 1
ATOM 1529 C C . ALA A 1 206 ? -19.097 0.773 17.999 1.00 84.81 206 ALA A C 1
ATOM 1531 O O . ALA A 1 206 ? -18.759 -0.370 17.701 1.00 84.81 206 ALA A O 1
ATOM 1532 N N . ILE A 1 207 ? -18.415 1.849 17.597 1.00 86.12 207 ILE A N 1
ATOM 1533 C CA . ILE A 1 207 ? -17.239 1.718 16.728 1.00 86.12 207 ILE A CA 1
ATOM 1534 C C . ILE A 1 207 ? -16.150 0.842 17.362 1.00 86.12 207 ILE A C 1
ATOM 1536 O O . ILE A 1 207 ? -15.523 0.074 16.652 1.00 86.12 207 ILE A O 1
ATOM 1540 N N . ASP A 1 208 ? -15.999 0.877 18.689 1.00 85.50 208 ASP A N 1
ATOM 1541 C CA . ASP A 1 208 ? -15.029 0.054 19.429 1.00 85.50 208 ASP A CA 1
ATOM 1542 C C . ASP A 1 208 ? -15.408 -1.440 19.514 1.00 85.50 208 ASP A C 1
ATOM 1544 O O . ASP A 1 208 ? -14.609 -2.249 19.984 1.00 85.50 208 ASP A O 1
ATOM 1548 N N . ASP A 1 209 ? -16.636 -1.807 19.130 1.00 85.00 209 ASP A N 1
ATOM 1549 C CA . ASP A 1 209 ? -17.057 -3.210 18.968 1.00 85.00 209 ASP A CA 1
ATOM 1550 C C . ASP A 1 209 ? -16.814 -3.679 17.525 1.00 85.00 209 ASP A C 1
ATOM 1552 O O . ASP A 1 209 ? -16.462 -4.831 17.300 1.00 85.00 209 ASP A O 1
ATOM 1556 N N . PHE A 1 210 ? -16.928 -2.759 16.556 1.00 90.44 210 PHE A N 1
ATOM 1557 C CA . PHE A 1 210 ? -16.681 -3.027 15.140 1.00 90.44 210 PHE A CA 1
ATOM 1558 C C . PHE A 1 210 ? -15.187 -3.038 14.788 1.00 90.44 210 PHE A C 1
ATOM 1560 O O . PHE A 1 210 ? -14.719 -3.949 14.117 1.00 90.44 210 PHE A O 1
ATOM 1567 N N . VAL A 1 211 ? -14.424 -2.040 15.240 1.00 93.44 211 VAL A N 1
ATOM 1568 C CA . VAL A 1 211 ? -12.970 -1.941 15.062 1.00 93.44 211 VAL A CA 1
ATOM 1569 C C . VAL A 1 211 ? -12.290 -2.243 16.385 1.00 93.44 211 VAL A C 1
ATOM 1571 O O . VAL A 1 211 ? -12.409 -1.498 17.357 1.00 93.44 211 VAL A O 1
ATOM 1574 N N . ILE A 1 212 ? -11.508 -3.314 16.405 1.00 93.12 212 ILE A N 1
ATOM 1575 C CA . ILE A 1 212 ? -10.822 -3.787 17.601 1.00 93.12 212 ILE A CA 1
ATOM 1576 C C . ILE A 1 212 ? -9.327 -3.572 17.428 1.00 93.12 212 ILE A C 1
ATOM 1578 O O . ILE A 1 212 ? -8.677 -4.183 16.578 1.00 93.12 212 ILE A O 1
ATOM 1582 N N . LEU A 1 213 ? -8.778 -2.711 18.282 1.00 94.69 213 LEU A N 1
ATOM 1583 C CA . LEU A 1 213 ? -7.345 -2.479 18.392 1.00 94.69 213 LEU A CA 1
ATOM 1584 C C . LEU A 1 213 ? -6.800 -3.218 19.615 1.00 94.69 213 LEU A C 1
ATOM 1586 O O . LEU A 1 213 ? -7.219 -2.967 20.748 1.00 94.69 213 LEU A O 1
ATOM 1590 N N . SER A 1 214 ? -5.851 -4.128 19.395 1.00 95.06 214 SER A N 1
ATOM 1591 C CA . SER A 1 214 ? -5.197 -4.888 20.465 1.00 95.06 214 SER A CA 1
ATOM 1592 C C . SER A 1 214 ? -3.700 -4.605 20.494 1.00 95.06 214 SER A C 1
ATOM 1594 O O . SER A 1 214 ? -2.964 -5.033 19.609 1.00 95.06 214 SER A O 1
ATOM 1596 N N . ASP A 1 215 ? -3.252 -3.921 21.544 1.00 94.12 215 ASP A N 1
ATOM 1597 C CA . ASP A 1 215 ? -1.850 -3.567 21.781 1.00 94.12 215 ASP A CA 1
ATOM 1598 C C . ASP A 1 215 ? -1.158 -4.613 22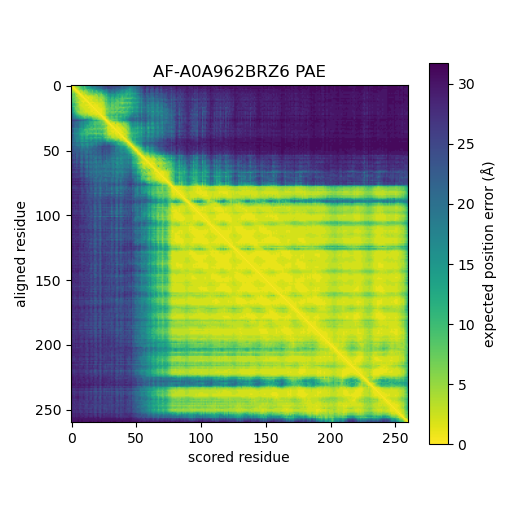.676 1.00 94.12 215 ASP A C 1
ATOM 1600 O O . ASP A 1 215 ? -1.640 -4.933 23.769 1.00 94.12 215 ASP A O 1
ATOM 1604 N N . ASP A 1 216 ? -0.017 -5.143 22.228 1.00 94.56 216 ASP A N 1
ATOM 1605 C CA . ASP A 1 216 ? 0.802 -6.108 22.979 1.00 94.56 216 ASP A CA 1
ATOM 1606 C C . ASP A 1 216 ? 1.992 -5.476 23.738 1.00 94.56 216 ASP A C 1
ATOM 1608 O O . ASP A 1 216 ? 2.790 -6.170 24.378 1.00 94.56 216 ASP A O 1
ATOM 1612 N N . GLY A 1 217 ? 2.091 -4.147 23.715 1.00 93.62 217 GLY A N 1
ATOM 1613 C CA . GLY A 1 217 ? 3.174 -3.337 24.262 1.00 93.62 217 GLY A CA 1
ATOM 1614 C C . GLY A 1 217 ? 4.283 -3.022 23.256 1.00 93.62 217 GLY A C 1
ATOM 1615 O O . GLY A 1 217 ? 5.263 -2.370 23.630 1.00 93.62 217 GLY A O 1
ATOM 1616 N N . PHE A 1 218 ? 4.159 -3.488 22.013 1.00 93.19 218 PHE A N 1
ATOM 1617 C CA . PHE A 1 218 ? 5.110 -3.232 20.936 1.00 93.19 218 PHE A CA 1
ATOM 1618 C C . PHE A 1 218 ? 4.432 -2.980 19.579 1.00 93.19 218 PHE A C 1
ATOM 1620 O O . PHE A 1 218 ? 4.912 -2.162 18.796 1.00 93.19 218 PHE A O 1
ATOM 1627 N N . SER A 1 219 ? 3.335 -3.670 19.300 1.00 95.81 219 SER A N 1
ATOM 1628 C CA . SER A 1 219 ? 2.549 -3.562 18.077 1.00 95.81 219 SER A CA 1
ATOM 1629 C C . SER A 1 219 ? 1.064 -3.501 18.400 1.00 95.81 219 SER A C 1
ATOM 1631 O O . SER A 1 219 ? 0.620 -3.993 19.440 1.00 95.81 219 SER A O 1
ATOM 1633 N N . THR A 1 220 ? 0.298 -2.916 17.483 1.00 97.00 220 THR A N 1
ATOM 1634 C CA . THR A 1 220 ? -1.162 -2.885 17.560 1.00 97.00 220 THR A CA 1
ATOM 1635 C C . THR A 1 220 ? -1.734 -3.743 16.444 1.00 97.00 220 THR A C 1
ATOM 1637 O O . THR A 1 220 ? -1.507 -3.478 15.268 1.00 97.00 220 THR A O 1
ATOM 1640 N N . THR A 1 221 ? -2.480 -4.779 16.809 1.00 96.88 221 THR A N 1
ATOM 1641 C CA . THR A 1 221 ? -3.295 -5.546 15.862 1.00 96.88 221 THR A CA 1
ATOM 1642 C C . THR A 1 221 ? -4.570 -4.776 15.547 1.00 96.88 221 THR A C 1
ATOM 1644 O O . THR A 1 221 ? -5.201 -4.258 16.470 1.00 96.88 221 THR A O 1
ATOM 1647 N N . VAL A 1 222 ? -4.941 -4.728 14.268 1.00 96.88 222 VAL A N 1
ATOM 1648 C CA . VAL A 1 222 ? -6.180 -4.121 13.776 1.00 96.88 222 VAL A CA 1
ATOM 1649 C C . VAL A 1 222 ? -7.098 -5.234 13.292 1.00 96.88 222 VAL A C 1
ATOM 1651 O O . VAL A 1 222 ? -6.752 -5.979 12.372 1.00 96.88 222 VAL A O 1
ATOM 1654 N N . SER A 1 223 ? -8.263 -5.344 13.918 1.00 95.56 223 SER A N 1
ATOM 1655 C CA . SER A 1 223 ? -9.289 -6.318 13.564 1.00 95.56 223 SER A CA 1
ATOM 1656 C C . SER A 1 223 ? -10.636 -5.643 13.342 1.00 95.56 223 SER A C 1
ATOM 1658 O O . SER A 1 223 ? -10.933 -4.632 13.976 1.00 95.56 223 SER A O 1
ATOM 1660 N N . VAL A 1 224 ? -11.451 -6.225 12.466 1.00 93.31 224 VAL A N 1
ATOM 1661 C CA . VAL A 1 224 ? -12.813 -5.774 12.167 1.00 93.31 224 VAL A CA 1
ATOM 1662 C C . VAL A 1 224 ? -13.822 -6.895 12.403 1.00 93.31 224 VAL A C 1
ATOM 1664 O O . VAL A 1 224 ? -13.618 -8.035 11.985 1.00 93.31 224 VAL A O 1
ATOM 1667 N N . ASP A 1 225 ? -14.913 -6.575 13.088 1.00 90.44 225 ASP A N 1
ATOM 1668 C CA . ASP A 1 225 ? -16.056 -7.459 13.317 1.00 90.44 225 ASP A CA 1
ATOM 1669 C C . ASP A 1 225 ? -17.158 -7.172 12.289 1.00 90.44 225 ASP A C 1
ATOM 1671 O O . ASP A 1 225 ? -18.155 -6.506 12.565 1.00 90.44 225 ASP A O 1
ATOM 1675 N N . VAL A 1 226 ? -16.950 -7.646 11.059 1.00 81.31 226 VAL A N 1
ATOM 1676 C CA . VAL A 1 226 ? -17.869 -7.384 9.937 1.00 81.31 226 VAL A CA 1
ATOM 1677 C C . VAL A 1 226 ? -19.237 -8.051 10.094 1.00 81.31 226 VAL A C 1
ATOM 1679 O O . VAL A 1 226 ? -20.214 -7.580 9.517 1.00 81.31 226 VAL A O 1
ATOM 1682 N N . ASP A 1 227 ? -19.337 -9.149 10.849 1.00 77.12 227 ASP A N 1
ATOM 1683 C CA . ASP A 1 227 ? -20.582 -9.909 10.988 1.00 77.12 227 ASP A CA 1
ATOM 1684 C C . ASP A 1 227 ? -21.376 -9.573 12.262 1.00 77.12 227 ASP A C 1
ATOM 1686 O O . ASP A 1 227 ? -22.494 -10.078 12.442 1.00 77.12 227 ASP A O 1
ATOM 1690 N N . GLY A 1 228 ? -20.824 -8.697 13.109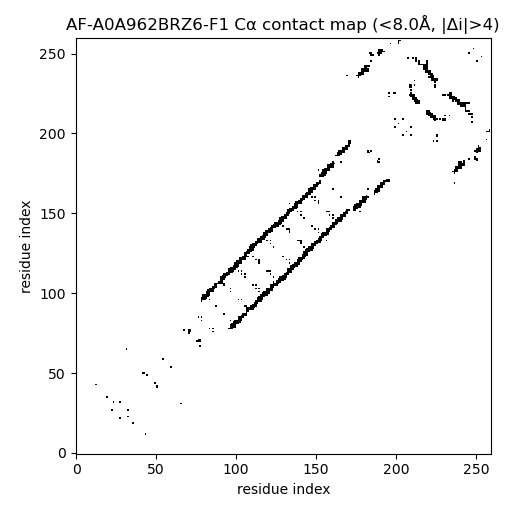 1.00 72.62 228 GLY A N 1
ATOM 1691 C CA . GLY A 1 228 ? -21.440 -8.207 14.339 1.00 72.62 228 GLY A CA 1
ATOM 1692 C C . GLY A 1 228 ? -21.683 -9.311 15.369 1.00 72.62 228 GLY A C 1
ATOM 1693 O O . GLY A 1 228 ? -22.580 -9.190 16.213 1.00 72.62 228 GLY A O 1
ATOM 1694 N N . GLN A 1 229 ? -20.957 -10.433 15.288 1.00 75.19 229 GLN A N 1
ATOM 1695 C CA . GLN A 1 229 ? -21.068 -11.524 16.263 1.00 75.19 229 GLN A CA 1
ATOM 1696 C C . GLN A 1 229 ? -20.257 -11.259 17.540 1.00 75.19 229 GLN A C 1
ATOM 1698 O O . GLN A 1 229 ? -20.317 -12.051 18.492 1.00 75.19 229 GLN A O 1
ATOM 1703 N N . GLY A 1 230 ? -19.590 -10.109 17.600 1.00 69.25 230 GLY A N 1
ATOM 1704 C CA . GLY A 1 230 ? -18.816 -9.593 18.711 1.00 69.25 230 GLY A CA 1
ATOM 1705 C C . GLY A 1 230 ? -17.324 -9.862 18.537 1.00 69.25 230 GLY A C 1
ATOM 1706 O O . GLY A 1 230 ? -16.899 -10.801 17.863 1.00 69.25 230 GLY A O 1
ATOM 1707 N N . ALA A 1 231 ? -16.518 -9.112 19.291 1.00 72.06 231 ALA A N 1
ATOM 1708 C CA . ALA A 1 231 ? -15.054 -9.084 19.208 1.00 72.06 231 ALA A CA 1
ATOM 1709 C C . ALA A 1 231 ? -14.287 -10.426 19.278 1.00 72.06 231 ALA A C 1
ATOM 1711 O O . ALA A 1 231 ? -13.077 -10.454 19.061 1.00 72.06 231 ALA A O 1
ATOM 1712 N N . GLY A 1 232 ? -14.943 -11.540 19.616 1.00 71.56 232 GLY A N 1
ATOM 1713 C CA . GLY A 1 232 ? -14.337 -12.875 19.606 1.00 71.56 232 GLY A CA 1
ATOM 1714 C C . GLY A 1 232 ? -14.189 -13.500 18.215 1.00 71.56 232 GLY A C 1
ATOM 1715 O O . GLY A 1 232 ? -13.389 -14.423 18.078 1.00 71.56 232 GLY A O 1
ATOM 1716 N N . GLU A 1 233 ? -14.933 -13.009 17.221 1.00 82.00 233 GLU A N 1
ATOM 1717 C CA . GLU A 1 233 ? -14.925 -13.509 15.835 1.00 82.00 233 GLU A CA 1
ATOM 1718 C C . GLU A 1 233 ? -14.367 -12.472 14.840 1.00 82.00 233 GLU A C 1
ATOM 1720 O O . GLU A 1 233 ? -14.364 -12.705 13.633 1.00 82.00 233 GLU A O 1
ATOM 1725 N N . ALA A 1 234 ? -13.850 -11.346 15.344 1.00 88.88 234 ALA A N 1
ATOM 1726 C CA . ALA A 1 234 ? -13.276 -10.295 14.518 1.00 88.88 234 ALA A CA 1
ATOM 1727 C C . ALA A 1 234 ? -12.088 -10.804 13.690 1.00 88.88 234 ALA A C 1
ATOM 1729 O O . ALA A 1 234 ? -11.219 -11.539 14.174 1.00 88.88 234 ALA A O 1
ATOM 1730 N N . VAL A 1 235 ? -12.032 -10.365 12.438 1.00 91.81 235 VAL A N 1
ATOM 1731 C CA . VAL A 1 235 ? -10.992 -10.744 11.485 1.00 91.81 235 VAL A CA 1
ATOM 1732 C C . VAL A 1 235 ? -9.871 -9.721 11.557 1.00 91.81 235 VAL A C 1
ATOM 1734 O O . VAL A 1 235 ? -10.103 -8.520 11.453 1.00 91.81 235 VAL A O 1
ATOM 1737 N N . GLN A 1 236 ? -8.642 -10.187 11.766 1.00 95.31 236 GLN A N 1
ATOM 1738 C CA . GLN A 1 236 ? -7.462 -9.337 11.664 1.00 95.31 236 GLN A CA 1
ATOM 1739 C C . GLN A 1 236 ? -7.229 -8.937 10.207 1.00 95.31 236 GLN A C 1
ATOM 1741 O O . GLN A 1 236 ? -7.202 -9.806 9.344 1.00 95.31 236 GLN A O 1
ATOM 1746 N N . ILE A 1 237 ? -7.028 -7.640 9.981 1.00 95.75 237 ILE A N 1
ATOM 1747 C CA . ILE A 1 237 ? -6.768 -7.065 8.653 1.00 95.75 237 ILE A CA 1
ATOM 1748 C C . ILE A 1 237 ? -5.377 -6.441 8.547 1.00 95.75 237 ILE A C 1
ATOM 1750 O O . ILE A 1 237 ? -4.842 -6.338 7.457 1.00 95.75 237 ILE A O 1
ATOM 1754 N N . ALA A 1 238 ? -4.766 -6.043 9.669 1.00 97.81 238 ALA A N 1
ATOM 1755 C CA . ALA A 1 238 ? -3.411 -5.502 9.659 1.00 97.81 238 ALA A CA 1
ATOM 1756 C C . ALA A 1 238 ? -2.718 -5.615 11.023 1.00 97.81 238 ALA A C 1
ATOM 1758 O O . ALA A 1 238 ? -3.340 -5.791 12.079 1.00 97.81 238 ALA A O 1
ATOM 1759 N N . THR A 1 239 ? -1.399 -5.455 11.000 1.00 98.06 239 THR A N 1
ATOM 1760 C CA . THR A 1 239 ? -0.549 -5.242 12.171 1.00 98.06 239 THR A CA 1
ATOM 1761 C C . THR A 1 239 ? 0.204 -3.926 12.024 1.00 98.06 239 THR A C 1
ATOM 1763 O O . THR A 1 239 ? 1.031 -3.780 11.130 1.00 98.06 239 THR A O 1
ATOM 1766 N N . LEU A 1 240 ? -0.014 -2.987 12.946 1.00 97.69 240 LEU A N 1
ATOM 1767 C CA . LEU A 1 240 ? 0.769 -1.755 13.047 1.00 97.69 240 LEU A CA 1
ATOM 1768 C C . LEU A 1 240 ? 2.015 -2.027 13.892 1.00 97.69 240 LEU A C 1
ATOM 1770 O O . LEU A 1 240 ? 1.983 -2.020 15.130 1.00 97.69 240 LEU A O 1
ATOM 1774 N N . TYR A 1 241 ? 3.118 -2.338 13.223 1.00 96.62 241 TYR A N 1
ATOM 1775 C CA . TYR A 1 241 ? 4.356 -2.748 13.865 1.00 96.62 241 TYR A CA 1
ATOM 1776 C C . TYR A 1 241 ? 5.121 -1.549 14.428 1.00 96.62 241 TYR A C 1
ATOM 1778 O O . TYR A 1 241 ? 5.476 -0.611 13.714 1.00 96.62 241 TYR A O 1
ATOM 1786 N N . GLY A 1 242 ? 5.443 -1.604 15.724 1.00 92.69 242 GLY A N 1
ATOM 1787 C CA . GLY A 1 242 ? 6.122 -0.512 16.423 1.00 92.69 242 GLY A CA 1
ATOM 1788 C C . GLY A 1 242 ? 5.189 0.613 16.883 1.00 92.69 242 GLY A C 1
ATOM 1789 O O . GLY A 1 242 ? 5.667 1.557 17.515 1.00 92.69 242 GLY A O 1
ATOM 1790 N N . SER A 1 243 ? 3.885 0.501 16.614 1.00 92.00 243 SER A N 1
ATOM 1791 C CA . SER A 1 243 ? 2.865 1.466 17.026 1.00 92.00 243 SER A CA 1
ATOM 1792 C C . SER A 1 243 ? 2.063 0.915 18.205 1.00 92.00 243 SER A C 1
ATOM 1794 O O . SER A 1 243 ? 1.487 -0.170 18.138 1.00 92.00 243 SER A O 1
ATOM 1796 N N . THR A 1 244 ? 2.026 1.676 19.299 1.00 92.12 244 THR A N 1
ATOM 1797 C CA . THR A 1 244 ? 1.346 1.325 20.563 1.00 92.12 244 THR A CA 1
ATOM 1798 C C . THR A 1 244 ? 0.484 2.487 21.039 1.00 92.12 244 THR A C 1
ATOM 1800 O O . THR A 1 244 ? 0.846 3.647 20.820 1.00 92.12 244 THR A O 1
ATOM 1803 N N . GLY A 1 245 ? -0.596 2.205 21.764 1.00 90.88 245 GLY A N 1
ATOM 1804 C CA . GLY A 1 245 ? -1.533 3.209 22.268 1.00 90.88 245 GLY A CA 1
ATOM 1805 C C . GLY A 1 245 ? -2.295 3.920 21.151 1.00 90.88 245 GLY A C 1
ATOM 1806 O O . GLY A 1 245 ? -2.570 5.114 21.272 1.00 90.88 245 GLY A O 1
ATOM 1807 N N . VAL A 1 246 ? -2.563 3.207 20.056 1.00 93.00 246 VAL A N 1
ATOM 1808 C CA . VAL A 1 246 ? -3.344 3.697 18.919 1.00 93.00 246 VAL A CA 1
ATOM 1809 C C . VAL A 1 246 ? -4.825 3.697 19.303 1.00 93.00 246 VAL A C 1
ATOM 1811 O O . VAL A 1 246 ? -5.332 2.708 19.827 1.00 93.00 246 VAL A O 1
ATOM 1814 N N . GLU A 1 247 ? -5.504 4.816 19.065 1.00 92.25 247 GLU A N 1
ATOM 1815 C CA . GLU A 1 247 ? -6.950 4.969 19.268 1.00 92.25 247 GLU A CA 1
ATOM 1816 C C . GLU A 1 247 ? -7.655 4.939 17.907 1.00 92.25 247 GLU A C 1
ATOM 1818 O O . GLU A 1 247 ? -7.099 5.430 16.918 1.00 92.25 247 GLU A O 1
ATOM 1823 N N . VAL A 1 248 ? -8.873 4.391 17.853 1.00 91.81 248 VAL A N 1
ATOM 1824 C CA . VAL A 1 248 ? -9.631 4.217 16.602 1.00 91.81 248 VAL A CA 1
ATOM 1825 C C . VAL A 1 248 ? -9.845 5.560 15.909 1.00 91.81 248 VAL A C 1
ATOM 1827 O O . VAL A 1 248 ? -9.468 5.713 14.753 1.00 91.81 248 VAL A O 1
ATOM 1830 N N . GLU A 1 249 ? -10.337 6.576 16.620 1.00 89.56 249 GLU A N 1
ATOM 1831 C CA . GLU A 1 249 ? -10.559 7.922 16.066 1.00 89.56 249 GLU A CA 1
ATOM 1832 C C . GLU A 1 249 ? -9.255 8.651 15.714 1.00 89.56 249 GLU A C 1
ATOM 1834 O O . GLU A 1 249 ? -9.254 9.670 15.015 1.00 89.56 249 GLU A O 1
ATOM 1839 N N . GLY A 1 250 ? -8.139 8.153 16.246 1.00 91.06 250 GLY A N 1
ATOM 1840 C CA . GLY A 1 250 ? -6.807 8.636 15.945 1.00 91.06 250 GLY A CA 1
ATOM 1841 C C . GLY A 1 250 ? -6.316 8.142 14.594 1.00 91.06 250 GLY A C 1
ATOM 1842 O O . GLY A 1 250 ? -5.727 8.937 13.877 1.00 91.06 250 GLY A O 1
ATOM 1843 N N . ILE A 1 251 ? -6.544 6.872 14.253 1.00 94.31 251 ILE A N 1
ATOM 1844 C CA . ILE A 1 251 ? -5.952 6.232 13.069 1.00 94.31 251 ILE A CA 1
ATOM 1845 C C . ILE A 1 251 ? -6.955 5.988 11.936 1.00 94.31 251 ILE A C 1
ATOM 1847 O O . ILE A 1 251 ? -6.546 5.877 10.791 1.00 94.31 251 ILE A O 1
ATOM 1851 N N . ILE A 1 252 ? -8.259 5.961 12.198 1.00 93.62 252 ILE A N 1
ATOM 1852 C CA . ILE A 1 252 ? -9.299 5.773 11.178 1.00 93.62 252 ILE A CA 1
ATOM 1853 C C . ILE A 1 252 ? -10.123 7.054 11.062 1.00 93.62 252 ILE A C 1
ATOM 1855 O O . ILE A 1 252 ? -10.542 7.640 12.063 1.00 93.62 252 ILE A O 1
ATOM 1859 N N . ASP A 1 253 ? -10.372 7.502 9.830 1.00 86.62 253 ASP A N 1
ATOM 1860 C CA . ASP A 1 253 ? -11.280 8.624 9.592 1.00 86.62 253 ASP A CA 1
ATOM 1861 C C . ASP A 1 253 ? -12.743 8.161 9.651 1.00 86.62 253 ASP A C 1
ATOM 1863 O O . ASP A 1 253 ? -13.266 7.541 8.729 1.00 86.62 253 ASP A O 1
ATOM 1867 N N . LEU A 1 254 ? -13.420 8.505 10.747 1.00 83.12 254 LEU A N 1
ATOM 1868 C CA . LEU A 1 254 ? -14.836 8.203 10.966 1.00 83.12 254 LEU A CA 1
ATOM 1869 C C . LEU A 1 254 ? -15.773 9.324 10.481 1.00 83.12 254 LEU A C 1
ATOM 1871 O O . LEU A 1 254 ? -16.977 9.273 10.730 1.00 83.12 254 LEU A O 1
ATOM 1875 N N . SER A 1 255 ? -15.261 10.373 9.828 1.00 78.00 255 SER A N 1
ATOM 1876 C CA . SER A 1 255 ? -16.066 11.539 9.433 1.00 78.00 255 SER A CA 1
ATOM 1877 C C . SER A 1 255 ? -17.117 11.236 8.359 1.00 78.00 255 SER A C 1
ATOM 1879 O O . SER A 1 255 ? -18.106 11.966 8.243 1.00 78.00 255 SER A O 1
ATOM 1881 N N . SER A 1 256 ? -16.929 10.153 7.602 1.00 65.50 256 SER A N 1
ATOM 1882 C CA . SER A 1 256 ? -17.880 9.632 6.615 1.00 65.50 256 SER A CA 1
ATOM 1883 C C . SER A 1 256 ? -19.040 8.855 7.247 1.00 65.50 256 SER A C 1
ATOM 1885 O O . SER A 1 256 ? -20.093 8.721 6.621 1.00 65.50 256 SER A O 1
ATOM 1887 N N . ILE A 1 257 ? -18.897 8.404 8.498 1.00 72.25 257 ILE A N 1
ATOM 1888 C CA . ILE A 1 257 ? -19.938 7.680 9.226 1.00 72.25 257 ILE A CA 1
ATOM 1889 C C . ILE A 1 257 ? -21.015 8.686 9.644 1.00 72.25 257 ILE A C 1
ATOM 1891 O O . ILE A 1 257 ? -20.884 9.433 10.619 1.00 72.25 257 ILE A O 1
ATOM 1895 N N . THR A 1 258 ? -22.109 8.742 8.884 1.00 57.03 258 THR A N 1
ATOM 1896 C CA . THR A 1 258 ? -23.243 9.611 9.209 1.00 57.03 258 THR A CA 1
ATOM 1897 C C . THR A 1 258 ? -23.919 9.151 10.496 1.00 57.03 258 THR A C 1
ATOM 1899 O O . THR A 1 258 ? -24.726 8.225 10.492 1.00 57.03 258 THR A O 1
ATOM 1902 N N . THR A 1 259 ? -23.647 9.853 11.592 1.00 52.41 259 THR A N 1
ATOM 1903 C CA . THR A 1 259 ? -24.512 9.842 12.775 1.00 52.41 259 THR A CA 1
ATOM 1904 C C . THR A 1 259 ? -25.759 10.672 12.455 1.00 52.41 259 THR A C 1
ATOM 1906 O O . THR A 1 259 ? -25.670 11.884 12.247 1.00 52.41 259 THR A O 1
ATOM 1909 N N . VAL A 1 260 ? -26.925 10.026 12.337 1.00 43.34 260 VAL A N 1
ATOM 1910 C CA . VAL A 1 260 ? -28.226 10.716 12.210 1.00 43.34 260 VAL A CA 1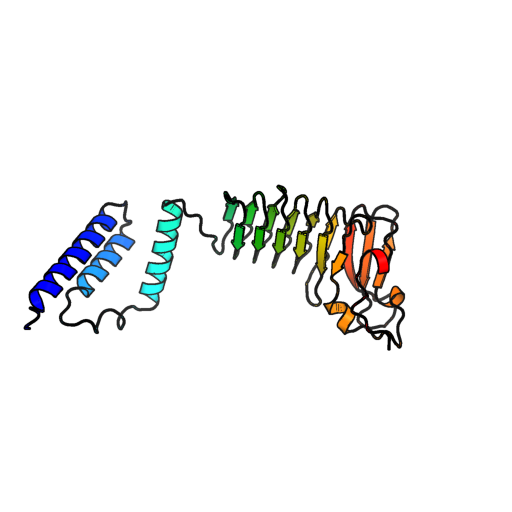
ATOM 1911 C C . VAL A 1 260 ? -28.923 10.767 13.558 1.00 43.34 260 VAL A C 1
ATOM 1913 O O . VAL A 1 260 ? -29.059 9.698 14.189 1.00 43.34 260 VAL A O 1
#

Sequence (260 aa):
WHMNVGDDITAHNTAISDFMEVLSGHVVTEALDASLQSLSMASNFEGIDAIISNISTVQMDALSLTTEDMLADAGVRIMTDGNDYAYSTGESASIHGLGGNDTILGNTGDDHIFGGDGDDVLYDFRGGNNTLYGGEGNDVLYTGNGNDILYGSDGDDLIIGLGGADTFILREGDTGIDTIYYADAREGDRLDISDFLDQFDPLQDAIDDFVILSDDGFSTTVSVDVDGQGAGEAVQIATLYGSTGVEVEGIIDLSSITTV

pLDDT: mean 79.39, std 19.67, range [37.03, 98.88]

Solvent-accessible surface area (backbone atoms only — not comparable to full-atom values): 13862 Å² total; per-residue (Å²): 133,85,76,60,64,66,59,56,51,51,52,50,53,49,54,52,50,53,53,51,50,59,54,66,73,43,96,64,52,75,68,54,49,53,51,51,51,52,50,59,68,67,63,75,72,87,66,95,82,65,78,76,81,71,68,46,69,71,57,51,52,50,51,51,54,50,49,52,54,54,33,46,74,69,66,47,84,70,66,41,77,43,65,42,80,47,70,48,88,50,57,54,44,80,47,62,35,51,18,35,46,29,37,37,30,53,32,40,36,51,29,38,40,34,35,28,38,32,51,22,37,40,41,31,57,64,18,32,51,30,37,42,35,31,32,43,32,50,21,37,43,34,44,20,40,33,50,31,38,41,30,48,56,30,26,54,18,40,37,34,52,57,49,42,41,29,36,40,47,50,63,74,84,54,44,59,47,31,38,33,34,62,67,37,46,88,62,49,18,30,44,44,47,62,62,56,53,74,68,59,50,79,90,82,50,56,67,74,53,36,46,41,74,49,64,79,84,48,30,23,39,37,26,39,25,82,83,69,85,41,72,91,73,36,45,68,56,35,31,33,44,74,29,59,89,78,48,66,82,52,30,34,81,62,84,80,62,79,84,127

Mean predicted aligned error: 13.64 Å

Secondary structure (DSSP, 8-state):
----HHHHHHHHHHHHHHHHHHHHTS---HHHHHHHHHHHHHT--SSTTSSSSS--HHHHHHHHHHHHHHHHHTT-PPP-SS--EEE--SSS-EEEEEESS-EEE--SS--EEEEEESS-EEEETT-SS-EEEEEES--EEEE-BS--EEEEEESS-EEE--BS--EEE--TT--S-EEEES--TTTT-EEE-HHHHTT--TTT--HHHHEEEEE-SSEEEEEE-TT-S-TTSPEEEEEEET--S--HHHHB--TTS---

Radius of gyration: 27.15 Å; Cα contacts (8 Å, |Δi|>4): 560; chains: 1; bounding box: 49×33×87 Å

Foldseek 3Di:
DPPPVVVVLVVVLVVLVVVLVVVVPPPDDPVRVVLSVVLNVQPPDDDDPRNPPPCDPVNVVVVVVVVQVVCVVVVNDDADQEEEEADDPDQEEEEANAHYEYEHEAEHEEYEYENHHYAYEYHAAHDYAYEYEQYAYAYEAAYHADAYEAEDFAEAYEHEDDAAQYEYEFAPPHYHAYEYEPQDLVSNYAYHHVNLCVQDDPVPDDVCFQWPWDFPPFKTWTWGDSPSPTPVPTHTRYIHGRDGPDDCVSHYPCVPVDDD